Protein AF-A0A7G5KIV4-F1 (afdb_monomer_lite)

InterPro domains:
  IPR036866 Ribonuclease Z/Hydroxyacylglutathione hydrolase-like [G3DSA:3.60.15.10] (6-187)
  IPR036866 Ribonuclease Z/Hydroxyacylglutathione hydrolase-like [SSF56281] (10-186)
  IPR051013 N-acyl homoserine lactonase-like [PTHR42978] (8-181)

Foldseek 3Di:
DDADDCPPPQPDEAEWEPCPLVCCVPVVLAPVPPPRPDHNCPNPPVNPSHHYDYDDPFPCCVPAPDQWDGADDVPQGTWIPNRNPPAKIWGQQAWLHNGDIKMWGWDAWPVRHIAIEIEREPLDQEPCLLVVLPDDAAQDPVDPVRHSTPHNVSSSVSSVVNNVVCVVDVRYWYHYPNYPDGVCPVGHDD

Structure (mmCIF, N/CA/C/O backbone):
data_AF-A0A7G5KIV4-F1
#
_entry.id   AF-A0A7G5KIV4-F1
#
loop_
_atom_site.group_PDB
_atom_site.id
_atom_site.type_symbol
_atom_site.label_atom_id
_atom_site.label_alt_id
_atom_site.label_comp_id
_atom_site.label_asym_id
_atom_site.label_entity_id
_atom_site.label_seq_id
_atom_site.pdbx_PDB_ins_code
_atom_site.Cartn_x
_atom_site.Cartn_y
_atom_site.Cartn_z
_atom_site.occupancy
_atom_site.B_iso_or_equiv
_atom_site.auth_seq_id
_atom_site.auth_comp_id
_atom_site.auth_asym_id
_atom_site.auth_atom_id
_atom_site.pdbx_PDB_model_num
ATOM 1 N N . MET A 1 1 ? 19.227 -10.608 2.593 1.00 49.34 1 MET A N 1
ATOM 2 C CA . MET A 1 1 ? 17.816 -10.973 2.850 1.00 49.34 1 MET A CA 1
ATOM 3 C C . MET A 1 1 ? 17.758 -12.362 3.484 1.00 49.34 1 MET A C 1
ATOM 5 O O . MET A 1 1 ? 18.536 -13.220 3.080 1.00 49.34 1 MET A O 1
ATOM 9 N N . GLN A 1 2 ? 16.911 -12.584 4.493 1.00 51.22 2 GLN A N 1
ATOM 10 C CA . GLN A 1 2 ? 16.673 -13.924 5.047 1.00 51.22 2 GLN A CA 1
ATOM 11 C C . GLN A 1 2 ? 15.796 -14.695 4.052 1.00 51.22 2 GLN A C 1
ATOM 13 O O . GLN A 1 2 ? 14.719 -14.216 3.711 1.00 51.22 2 GLN A O 1
ATOM 18 N N . LYS A 1 3 ? 16.268 -15.840 3.541 1.00 60.69 3 LYS A N 1
ATOM 19 C CA . LYS A 1 3 ? 15.471 -16.682 2.635 1.00 60.69 3 LYS A CA 1
ATOM 20 C C . LYS A 1 3 ? 14.307 -17.295 3.403 1.00 60.69 3 LYS A C 1
ATOM 22 O O . LYS A 1 3 ? 14.505 -17.776 4.523 1.00 60.69 3 LYS A O 1
ATOM 27 N N . LEU A 1 4 ? 13.115 -17.267 2.819 1.00 63.78 4 LEU A N 1
ATOM 28 C CA . LEU A 1 4 ? 11.923 -17.820 3.457 1.00 63.78 4 LEU A CA 1
ATOM 29 C C . LEU A 1 4 ? 11.960 -19.358 3.377 1.00 63.78 4 LEU A C 1
ATOM 31 O O . LEU A 1 4 ? 12.355 -19.936 2.364 1.00 63.78 4 LEU A O 1
ATOM 35 N N . SER A 1 5 ? 11.578 -20.029 4.467 1.00 68.06 5 SER A N 1
ATOM 36 C CA . SER A 1 5 ? 11.254 -21.463 4.465 1.00 68.06 5 SER A CA 1
ATOM 37 C C . SER A 1 5 ? 9.737 -21.589 4.501 1.00 68.06 5 SER A C 1
ATOM 39 O O . SER A 1 5 ? 9.084 -21.024 5.380 1.00 68.06 5 SER A O 1
ATOM 41 N N . PHE A 1 6 ? 9.183 -22.314 3.531 1.00 71.38 6 PHE A N 1
ATOM 42 C CA . PHE A 1 6 ? 7.742 -22.526 3.399 1.00 71.38 6 PHE A CA 1
ATOM 43 C C . PHE A 1 6 ? 7.274 -23.860 3.995 1.00 71.38 6 PHE A C 1
ATOM 45 O O . PHE A 1 6 ? 6.082 -24.161 3.963 1.00 71.38 6 PHE A O 1
ATOM 52 N N . ASP A 1 7 ? 8.179 -24.616 4.629 1.00 71.88 7 ASP A N 1
ATOM 53 C CA . ASP A 1 7 ? 7.898 -25.931 5.228 1.00 71.88 7 ASP A CA 1
ATOM 54 C C . ASP A 1 7 ? 6.792 -25.874 6.300 1.00 71.88 7 ASP A C 1
ATOM 56 O O . ASP A 1 7 ? 6.122 -26.867 6.579 1.00 71.88 7 ASP A O 1
ATOM 60 N N . THR A 1 8 ? 6.566 -24.699 6.892 1.00 74.12 8 THR A N 1
ATOM 61 C CA . THR A 1 8 ? 5.559 -24.461 7.937 1.00 74.12 8 THR A CA 1
ATOM 62 C C . THR A 1 8 ? 4.243 -23.878 7.414 1.00 74.12 8 THR A C 1
ATOM 64 O O . THR A 1 8 ? 3.293 -23.741 8.185 1.00 74.12 8 THR A O 1
ATOM 67 N N . THR A 1 9 ? 4.147 -23.537 6.122 1.00 76.69 9 THR A N 1
ATOM 68 C CA . THR A 1 9 ? 2.973 -22.866 5.530 1.00 76.69 9 THR A CA 1
ATOM 69 C C . THR A 1 9 ? 2.565 -23.452 4.166 1.00 76.69 9 THR A C 1
ATOM 71 O O . THR A 1 9 ? 2.371 -22.712 3.203 1.00 76.69 9 THR A O 1
ATOM 74 N N . PRO A 1 10 ? 2.335 -24.776 4.057 1.00 76.94 10 PRO A N 1
ATOM 75 C CA . PRO A 1 10 ? 2.147 -25.455 2.766 1.00 76.94 10 PRO A CA 1
ATOM 76 C C . PRO A 1 10 ? 0.886 -25.032 1.991 1.00 76.94 10 PRO A C 1
ATOM 78 O O . PRO A 1 10 ? 0.773 -25.304 0.802 1.00 76.94 10 PRO A O 1
ATOM 81 N N . ASN A 1 11 ? -0.068 -24.371 2.654 1.00 83.00 11 ASN A N 1
ATOM 82 C CA . ASN A 1 11 ? -1.309 -23.880 2.045 1.00 83.00 11 ASN A CA 1
ATOM 83 C C . ASN A 1 11 ? -1.291 -22.363 1.784 1.00 83.00 11 ASN A C 1
ATOM 85 O O . ASN A 1 11 ? -2.328 -21.789 1.441 1.00 83.00 11 ASN A O 1
ATOM 89 N N . ALA A 1 12 ? -0.159 -21.690 2.005 1.00 85.62 12 ALA A N 1
ATOM 90 C CA . ALA A 1 12 ? -0.053 -20.260 1.758 1.00 85.62 12 ALA A CA 1
ATOM 91 C C . ALA A 1 12 ? -0.128 -19.951 0.256 1.00 85.62 12 ALA A C 1
ATOM 93 O O . ALA A 1 12 ? 0.223 -20.756 -0.600 1.00 85.62 12 ALA A O 1
ATOM 94 N N . THR A 1 13 ? -0.606 -18.756 -0.068 1.00 86.75 13 THR A N 1
ATOM 95 C CA . THR A 1 13 ? -0.561 -18.191 -1.418 1.00 86.75 13 THR A CA 1
ATOM 96 C C . THR A 1 13 ? 0.065 -16.815 -1.303 1.00 86.75 13 THR A C 1
ATOM 98 O O . THR A 1 13 ? -0.365 -16.014 -0.471 1.00 86.75 13 THR A O 1
ATOM 101 N N . PHE A 1 14 ? 1.066 -16.539 -2.129 1.00 87.62 14 PHE A N 1
ATOM 102 C CA . PHE A 1 14 ? 1.664 -15.218 -2.215 1.00 87.62 14 PHE A CA 1
ATOM 103 C C . PHE A 1 14 ? 0.757 -14.310 -3.049 1.00 87.62 14 PHE A C 1
ATOM 105 O O . PHE A 1 14 ? 0.423 -14.635 -4.190 1.00 87.62 14 PHE A O 1
ATOM 112 N N . LEU A 1 15 ? 0.343 -13.180 -2.480 1.00 88.75 15 LEU A N 1
ATOM 113 C CA . LEU A 1 15 ? -0.437 -12.168 -3.185 1.00 88.75 15 LEU A CA 1
ATOM 114 C C . LEU A 1 15 ? 0.453 -10.963 -3.477 1.00 88.75 15 LEU A C 1
ATOM 116 O O . LEU A 1 15 ? 1.084 -10.433 -2.565 1.00 88.75 15 LEU A O 1
ATOM 120 N N . CYS A 1 16 ? 0.488 -10.526 -4.731 1.00 89.88 16 CYS A N 1
ATOM 121 C CA . CYS A 1 16 ? 1.213 -9.328 -5.153 1.00 89.88 16 CYS A CA 1
ATOM 122 C C . CYS A 1 16 ? 0.286 -8.325 -5.845 1.00 89.88 16 CYS A C 1
ATOM 124 O O . CYS A 1 16 ? -0.799 -8.681 -6.309 1.00 89.88 16 CYS A O 1
ATOM 126 N N . GLY A 1 17 ? 0.692 -7.055 -5.889 1.00 89.94 17 GLY A N 1
ATOM 127 C CA . GLY A 1 17 ? -0.052 -6.027 -6.607 1.00 89.94 17 GLY A CA 1
ATOM 128 C C . GLY A 1 17 ? -0.120 -6.300 -8.107 1.00 89.94 17 GLY A C 1
ATOM 129 O O . GLY A 1 17 ? 0.651 -7.080 -8.668 1.00 89.94 17 GLY A O 1
ATOM 130 N N . THR A 1 18 ? -1.073 -5.653 -8.770 1.00 87.88 18 THR A N 1
ATOM 131 C CA . THR A 1 18 ? -1.223 -5.758 -10.222 1.00 87.88 18 THR A CA 1
ATOM 132 C C . THR A 1 18 ? 0.054 -5.284 -10.925 1.00 87.88 18 THR A C 1
ATOM 134 O O . THR A 1 18 ? 0.554 -4.201 -10.636 1.00 87.88 18 THR A O 1
ATOM 137 N N . GLY A 1 19 ? 0.571 -6.075 -11.868 1.00 86.81 19 GLY A N 1
ATOM 138 C CA . GLY A 1 19 ? 1.768 -5.729 -12.641 1.00 86.81 19 GLY A CA 1
ATOM 139 C C . GLY A 1 19 ? 3.097 -6.126 -11.990 1.00 86.81 19 GLY A C 1
ATOM 140 O O . GLY A 1 19 ? 4.141 -5.977 -12.626 1.00 86.81 19 GLY A O 1
ATOM 141 N N . THR A 1 20 ? 3.098 -6.673 -10.769 1.00 88.69 20 THR A N 1
ATOM 142 C CA . THR A 1 20 ? 4.325 -7.179 -10.134 1.00 88.69 20 THR A CA 1
ATOM 143 C C . THR A 1 20 ? 4.971 -8.307 -10.942 1.00 88.69 20 THR A C 1
ATOM 145 O O . THR A 1 20 ? 6.181 -8.293 -11.140 1.00 88.69 20 THR A O 1
ATOM 148 N N . LEU A 1 21 ? 4.205 -9.284 -11.432 1.00 86.50 21 LEU A N 1
ATOM 149 C CA . LEU A 1 21 ? 4.733 -10.411 -12.209 1.00 86.50 21 LEU A CA 1
ATOM 150 C C . LEU A 1 21 ? 5.301 -9.964 -13.558 1.00 86.50 21 LEU A C 1
ATOM 152 O O . LEU A 1 21 ? 6.252 -10.576 -14.040 1.00 86.50 21 LEU A O 1
ATOM 156 N N . ALA A 1 22 ? 4.744 -8.907 -14.157 1.00 85.31 22 ALA A N 1
ATOM 157 C CA . ALA A 1 22 ? 5.291 -8.314 -15.375 1.00 85.31 22 ALA A CA 1
ATOM 158 C C . ALA A 1 22 ? 6.676 -7.700 -15.110 1.00 85.31 22 ALA A C 1
ATOM 160 O O . ALA A 1 22 ? 7.632 -8.058 -15.796 1.00 85.31 22 ALA A O 1
ATOM 161 N N . ILE A 1 23 ? 6.807 -6.893 -14.049 1.00 80.62 23 ILE A N 1
ATOM 162 C CA . ILE A 1 23 ? 8.088 -6.302 -13.618 1.00 80.62 23 ILE A CA 1
ATOM 163 C C . ILE A 1 23 ? 9.112 -7.391 -13.291 1.00 80.62 23 ILE A C 1
ATOM 165 O O . ILE A 1 23 ? 10.232 -7.364 -13.794 1.00 80.62 23 ILE A O 1
ATOM 169 N N . MET A 1 24 ? 8.719 -8.398 -12.503 1.00 79.62 24 MET A N 1
ATOM 170 C CA . MET A 1 24 ? 9.613 -9.508 -12.155 1.00 79.62 24 MET A CA 1
ATOM 171 C C . MET A 1 24 ? 10.136 -10.244 -13.387 1.00 79.62 24 MET A C 1
ATOM 173 O O . MET A 1 24 ? 11.270 -10.732 -13.386 1.00 79.62 24 MET A O 1
ATOM 177 N N . LYS A 1 25 ? 9.324 -10.290 -14.447 1.00 77.38 25 LYS A N 1
ATOM 178 C CA . LYS A 1 25 ? 9.683 -10.920 -15.707 1.00 77.38 25 LYS A CA 1
ATOM 179 C C . LYS A 1 25 ? 10.612 -10.084 -16.576 1.00 77.38 25 LYS A C 1
ATOM 181 O O . LYS A 1 25 ? 11.549 -10.640 -17.148 1.00 77.38 25 LYS A O 1
ATOM 186 N N . GLU A 1 26 ? 10.328 -8.799 -16.712 1.00 74.00 26 GLU A N 1
ATOM 187 C CA . GLU A 1 26 ? 11.024 -7.899 -17.636 1.00 74.00 26 GLU A CA 1
ATOM 188 C C . GLU A 1 26 ? 12.377 -7.432 -17.089 1.00 74.00 26 GLU A C 1
ATOM 190 O O . GLU A 1 26 ? 13.371 -7.474 -17.814 1.00 74.00 26 GLU A O 1
ATOM 195 N N . ASP A 1 27 ? 12.453 -7.109 -15.797 1.00 66.38 27 ASP A N 1
ATOM 196 C CA . ASP A 1 27 ? 13.663 -6.561 -15.166 1.00 66.38 27 ASP A CA 1
ATOM 197 C C . ASP A 1 27 ? 14.680 -7.641 -14.757 1.00 66.38 27 ASP A C 1
ATOM 199 O O . ASP A 1 27 ? 15.730 -7.363 -14.173 1.00 66.38 27 ASP A O 1
ATOM 203 N N . GLY A 1 28 ? 14.394 -8.903 -15.087 1.00 58.88 28 GLY A N 1
ATOM 204 C CA . GLY A 1 28 ? 15.320 -10.005 -14.868 1.00 58.88 28 GLY A CA 1
ATOM 205 C C . GLY A 1 28 ? 15.553 -10.297 -13.388 1.00 58.88 28 GLY A C 1
ATOM 206 O O . GLY A 1 28 ? 16.664 -10.662 -13.012 1.00 58.88 28 GLY A O 1
ATOM 207 N N . TYR A 1 29 ? 14.524 -10.183 -12.545 1.00 62.00 29 TYR A N 1
ATOM 208 C CA . TYR A 1 29 ? 14.586 -10.598 -11.137 1.00 62.00 29 TYR A CA 1
ATOM 209 C C . TYR A 1 29 ? 14.572 -12.130 -10.949 1.00 62.00 29 TYR A C 1
ATOM 211 O O . TYR A 1 29 ? 14.579 -12.624 -9.821 1.00 62.00 29 TYR A O 1
ATOM 219 N N . TRP A 1 30 ? 14.606 -12.882 -12.054 1.00 58.16 30 TRP A N 1
ATOM 220 C CA . TRP A 1 30 ? 14.723 -14.338 -12.111 1.00 58.16 30 TRP A CA 1
ATOM 221 C C . TRP A 1 30 ? 16.076 -14.892 -11.644 1.00 58.16 30 TRP A C 1
ATOM 223 O O . TRP A 1 30 ? 17.099 -14.213 -11.700 1.00 58.16 30 TRP A O 1
ATOM 233 N N . SER A 1 31 ? 16.080 -16.178 -11.268 1.00 53.50 31 SER A N 1
ATOM 234 C CA . SER A 1 31 ? 17.221 -16.946 -10.733 1.00 53.50 31 SER A CA 1
ATOM 235 C C . SER A 1 31 ? 18.507 -16.930 -11.577 1.00 53.50 31 SER A C 1
ATOM 237 O O . SER A 1 31 ? 19.593 -17.177 -11.048 1.00 53.50 31 SER A O 1
ATOM 239 N N . ASP A 1 32 ? 18.423 -16.599 -12.869 1.00 60.91 32 ASP A N 1
ATOM 240 C CA . ASP A 1 32 ? 19.592 -16.472 -13.749 1.00 60.91 32 ASP A CA 1
ATOM 241 C C . ASP A 1 32 ? 20.350 -15.143 -13.546 1.00 60.91 32 ASP A C 1
ATOM 243 O O . ASP A 1 32 ? 21.527 -15.019 -13.907 1.00 60.91 32 ASP A O 1
ATOM 247 N N . ASN A 1 33 ? 19.722 -14.156 -12.900 1.00 66.31 33 ASN A N 1
ATOM 248 C CA . ASN A 1 33 ? 20.371 -12.924 -12.481 1.00 66.31 33 ASN A CA 1
ATOM 249 C C . ASN A 1 33 ? 20.985 -13.096 -11.089 1.00 66.31 33 ASN A C 1
ATOM 251 O O . ASN A 1 33 ? 20.354 -12.854 -10.062 1.00 66.31 33 ASN A O 1
ATOM 255 N N . LYS A 1 34 ? 22.277 -13.438 -11.050 1.00 65.31 34 LYS A N 1
ATOM 256 C CA . LYS A 1 34 ? 23.054 -13.566 -9.801 1.00 65.31 34 LYS A CA 1
ATOM 257 C C . LYS A 1 34 ? 23.137 -12.279 -8.962 1.00 65.31 34 LYS A C 1
ATOM 259 O O . LYS A 1 34 ? 23.691 -12.326 -7.868 1.00 65.31 34 LYS A O 1
ATOM 264 N N . LYS A 1 35 ? 22.654 -11.142 -9.479 1.00 68.25 35 LYS A N 1
ATOM 265 C CA . LYS A 1 35 ? 22.562 -9.864 -8.760 1.00 68.25 35 LYS A CA 1
ATOM 266 C C . LYS A 1 35 ? 21.169 -9.597 -8.179 1.00 68.25 35 LYS A C 1
ATOM 268 O O . LYS A 1 35 ? 21.020 -8.606 -7.478 1.00 68.25 35 LYS A O 1
ATOM 273 N N . SER A 1 36 ? 20.168 -10.432 -8.476 1.00 71.75 36 SER A N 1
ATOM 274 C CA . SER A 1 36 ? 18.832 -10.289 -7.894 1.00 71.75 36 SER A CA 1
ATOM 275 C C . SER A 1 36 ? 18.888 -10.562 -6.392 1.00 71.75 36 SER A C 1
ATOM 277 O O . SER A 1 36 ? 19.385 -11.601 -5.955 1.00 71.75 36 SER A O 1
ATOM 279 N N . GLU A 1 37 ? 18.378 -9.622 -5.600 1.00 75.38 37 GLU A N 1
ATOM 280 C CA . GLU A 1 37 ? 18.236 -9.783 -4.150 1.00 75.38 37 GLU A CA 1
ATOM 281 C C . GLU A 1 37 ? 16.911 -10.465 -3.765 1.00 75.38 37 GLU A C 1
ATOM 283 O O . GLU A 1 37 ? 16.726 -10.842 -2.607 1.00 75.38 37 GLU A O 1
ATOM 288 N N . TYR A 1 38 ? 16.005 -10.655 -4.732 1.00 79.38 38 TYR A N 1
ATOM 289 C CA . TYR A 1 38 ? 14.683 -11.240 -4.527 1.00 79.38 38 TYR A CA 1
ATOM 290 C C . TYR A 1 38 ? 14.739 -12.771 -4.459 1.00 79.38 38 TYR A C 1
ATOM 292 O O . TYR A 1 38 ? 15.473 -13.425 -5.200 1.00 79.38 38 TYR A O 1
ATOM 300 N N . ASP A 1 39 ? 13.941 -13.356 -3.562 1.00 81.62 39 ASP A N 1
ATOM 301 C CA . ASP A 1 39 ? 13.945 -14.801 -3.322 1.00 81.62 39 ASP A CA 1
ATOM 302 C C . ASP A 1 39 ? 13.338 -15.570 -4.507 1.00 81.62 39 ASP A C 1
ATOM 304 O O . ASP A 1 39 ? 12.140 -15.487 -4.788 1.00 81.62 39 ASP A O 1
ATOM 308 N N . GLU A 1 40 ? 14.167 -16.357 -5.191 1.00 81.12 40 GLU A N 1
ATOM 309 C CA . GLU A 1 40 ? 13.761 -17.204 -6.316 1.00 81.12 40 GLU A CA 1
ATOM 310 C C . GLU A 1 40 ? 12.668 -18.216 -5.944 1.00 81.12 40 GLU A C 1
ATOM 312 O O . GLU A 1 40 ? 11.864 -18.582 -6.799 1.00 81.12 40 GLU A O 1
ATOM 317 N N . LYS A 1 41 ? 12.579 -18.621 -4.669 1.00 82.06 41 LYS A N 1
ATOM 318 C CA . LYS A 1 41 ? 11.520 -19.516 -4.176 1.00 82.06 41 LYS A CA 1
ATOM 319 C C . LYS A 1 41 ? 10.138 -18.871 -4.175 1.00 82.06 41 LYS A C 1
ATOM 321 O O . LYS A 1 41 ? 9.139 -19.568 -4.026 1.00 82.06 41 LYS A O 1
ATOM 326 N N . ILE A 1 42 ? 10.073 -17.549 -4.308 1.00 82.50 42 ILE A N 1
ATOM 327 C CA . ILE A 1 42 ? 8.830 -16.837 -4.581 1.00 82.50 42 ILE A CA 1
ATOM 328 C C . ILE A 1 42 ? 8.763 -16.603 -6.082 1.00 82.50 42 ILE A C 1
ATOM 330 O O . ILE A 1 42 ? 7.916 -17.183 -6.748 1.00 82.50 42 ILE A O 1
ATOM 334 N N . TRP A 1 43 ? 9.674 -15.798 -6.620 1.00 82.06 43 TRP A N 1
ATOM 335 C CA . TRP A 1 43 ? 9.451 -15.101 -7.887 1.00 82.06 43 TRP A CA 1
ATOM 336 C C . TRP A 1 43 ? 9.799 -15.896 -9.145 1.00 82.06 4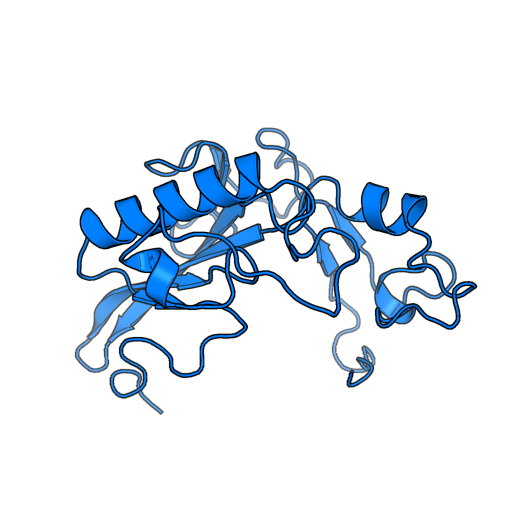3 TRP A C 1
ATOM 338 O O . TRP A 1 43 ? 9.359 -15.511 -10.226 1.00 82.06 43 TRP A O 1
ATOM 348 N N . ASP A 1 44 ? 10.550 -16.996 -9.037 1.00 80.50 44 ASP A N 1
ATOM 349 C CA . ASP A 1 44 ? 10.866 -17.839 -10.188 1.00 80.50 44 ASP A CA 1
ATOM 350 C C . ASP A 1 44 ? 9.821 -18.952 -10.356 1.00 80.50 44 ASP A C 1
ATOM 352 O O . ASP A 1 44 ? 9.839 -19.895 -9.572 1.00 80.50 44 ASP A O 1
ATOM 356 N N . PRO A 1 45 ? 8.971 -18.971 -11.404 1.00 79.75 45 PRO A N 1
ATOM 357 C CA . PRO A 1 45 ? 7.976 -20.024 -11.590 1.00 79.75 45 PRO A CA 1
ATOM 358 C C . PRO A 1 45 ? 8.552 -2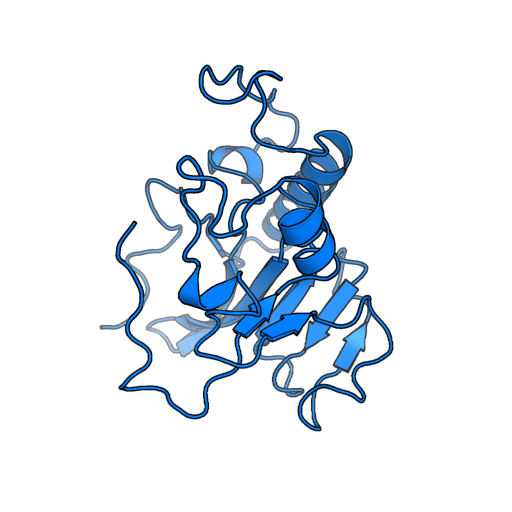1.439 -11.710 1.00 79.75 45 PRO A C 1
ATOM 360 O O . PRO A 1 45 ? 7.810 -22.399 -11.534 1.00 79.75 45 PRO A O 1
ATOM 363 N N . LYS A 1 46 ? 9.850 -21.597 -12.015 1.00 82.50 46 LYS A N 1
ATOM 364 C CA . LYS A 1 46 ? 10.521 -22.908 -12.041 1.00 82.50 46 LYS A CA 1
ATOM 365 C C . LYS A 1 46 ? 10.948 -23.391 -10.655 1.00 82.50 46 LYS A C 1
ATOM 367 O O . LYS A 1 46 ? 11.160 -24.589 -10.485 1.00 82.50 46 LYS A O 1
ATOM 372 N N . ARG A 1 47 ? 11.128 -22.475 -9.701 1.00 82.31 47 ARG A N 1
ATOM 373 C CA . ARG A 1 47 ? 11.605 -22.749 -8.333 1.00 82.31 47 ARG A CA 1
ATOM 374 C C . ARG A 1 47 ? 10.597 -22.356 -7.256 1.00 82.31 47 ARG A C 1
ATOM 376 O O . ARG A 1 47 ? 10.871 -22.572 -6.082 1.00 82.31 47 ARG A O 1
ATOM 383 N N . SER A 1 48 ? 9.470 -21.769 -7.652 1.00 84.00 48 SER A N 1
ATOM 384 C CA . SER A 1 48 ? 8.472 -21.237 -6.741 1.00 84.00 48 SER A CA 1
ATOM 385 C C . SER A 1 48 ? 7.915 -22.355 -5.867 1.00 84.00 48 SER A C 1
ATOM 387 O O . SER A 1 48 ? 7.450 -23.378 -6.373 1.00 84.00 48 SER A O 1
ATOM 389 N N . GLU A 1 49 ? 7.985 -22.166 -4.554 1.00 85.94 49 GLU A N 1
ATOM 390 C CA . GLU A 1 49 ? 7.517 -23.134 -3.557 1.00 85.94 49 GLU A CA 1
ATOM 391 C C . GLU A 1 49 ? 6.064 -22.856 -3.130 1.00 85.94 49 GLU A C 1
ATOM 393 O O . GLU A 1 49 ? 5.438 -23.706 -2.500 1.00 85.94 49 GLU A O 1
ATOM 398 N N . LEU A 1 50 ? 5.503 -21.697 -3.506 1.00 83.81 50 LEU A N 1
ATOM 399 C CA . LEU A 1 50 ? 4.125 -21.304 -3.209 1.00 83.81 50 LEU A CA 1
ATOM 400 C C . LEU A 1 50 ? 3.381 -20.828 -4.465 1.00 83.81 50 LEU A C 1
ATOM 402 O O . LEU A 1 50 ? 3.966 -20.167 -5.320 1.00 83.81 50 LEU A O 1
ATOM 406 N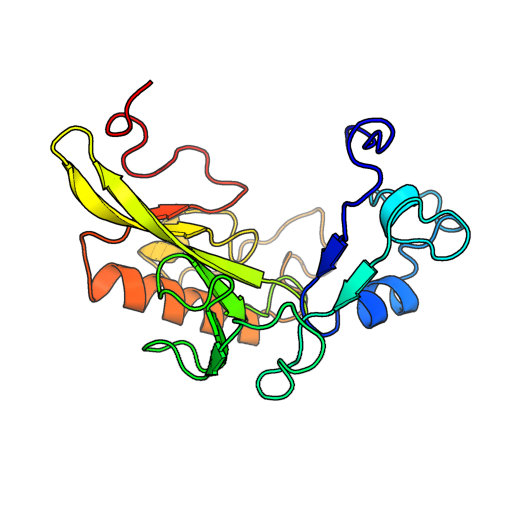 N . PRO A 1 51 ? 2.057 -21.050 -4.560 1.00 86.44 51 PRO A N 1
ATOM 407 C CA . PRO A 1 51 ? 1.237 -20.374 -5.556 1.00 86.44 51 PRO A CA 1
ATOM 408 C C . PRO A 1 51 ? 1.348 -18.852 -5.411 1.00 86.44 51 PRO A C 1
ATOM 410 O O . PRO A 1 51 ? 1.183 -18.322 -4.312 1.00 86.44 51 PRO A O 1
ATOM 413 N N . ILE A 1 52 ? 1.553 -18.148 -6.525 1.00 86.69 52 ILE A N 1
ATOM 414 C CA . ILE A 1 52 ? 1.514 -16.683 -6.582 1.00 86.69 52 ILE A CA 1
ATOM 415 C C . ILE A 1 52 ? 0.275 -16.241 -7.352 1.00 86.69 52 ILE A C 1
ATOM 417 O O . ILE A 1 52 ? -0.065 -16.826 -8.385 1.00 86.69 52 ILE A O 1
ATOM 421 N N . LYS A 1 53 ? -0.394 -15.194 -6.872 1.00 87.00 53 LYS A N 1
ATOM 422 C CA . LYS A 1 53 ? -1.491 -14.536 -7.585 1.00 87.00 53 LYS A CA 1
ATOM 423 C C . LYS A 1 53 ? -1.334 -13.024 -7.523 1.00 87.00 53 LYS A C 1
ATOM 425 O O . LYS A 1 53 ? -1.137 -12.463 -6.449 1.00 87.00 53 LYS A O 1
ATOM 430 N N . GLU A 1 54 ? -1.502 -12.369 -8.664 1.00 87.50 54 GLU A N 1
ATOM 431 C CA . GLU A 1 54 ? -1.710 -10.925 -8.678 1.00 87.50 54 GLU A CA 1
ATOM 432 C C . GLU A 1 54 ? -3.122 -10.579 -8.218 1.00 87.50 54 GLU A C 1
ATOM 434 O O . GLU A 1 54 ? -4.104 -11.251 -8.555 1.00 87.50 54 GLU A O 1
ATOM 439 N N . LEU A 1 55 ? -3.217 -9.492 -7.463 1.00 86.56 55 LEU A N 1
ATOM 440 C CA . LEU A 1 55 ? -4.479 -8.876 -7.109 1.00 86.56 55 LEU A CA 1
ATOM 441 C C . LEU A 1 55 ? -5.139 -8.283 -8.365 1.00 86.56 55 LEU A C 1
ATOM 443 O O . LEU A 1 55 ? -4.453 -7.761 -9.250 1.00 86.56 55 LEU A O 1
ATOM 447 N N . PRO A 1 56 ? -6.476 -8.346 -8.464 1.00 74.75 56 PRO A N 1
ATOM 448 C CA . PRO A 1 56 ? -7.197 -7.814 -9.606 1.00 74.75 56 PRO A CA 1
ATOM 449 C C . PRO A 1 56 ? -7.120 -6.287 -9.630 1.00 74.75 56 PRO A C 1
ATOM 451 O O . PRO A 1 56 ? -7.297 -5.627 -8.610 1.00 74.75 56 PRO A O 1
ATOM 454 N N . ALA A 1 57 ? -6.979 -5.726 -10.829 1.00 64.75 57 ALA A N 1
ATOM 455 C CA . ALA A 1 57 ? -6.729 -4.302 -11.039 1.00 64.75 57 ALA A CA 1
ATOM 456 C C . ALA A 1 57 ? -7.827 -3.336 -10.548 1.00 64.75 57 ALA A C 1
ATOM 458 O O . ALA A 1 57 ? -7.577 -2.134 -10.589 1.00 64.75 57 ALA A O 1
ATOM 459 N N . SER A 1 58 ? -9.027 -3.820 -10.165 1.00 57.25 58 SER A N 1
ATOM 460 C CA . SER A 1 58 ? -10.071 -3.065 -9.429 1.00 57.25 58 SER A CA 1
ATOM 461 C C . SER A 1 58 ? -11.460 -3.733 -9.439 1.00 57.25 58 SER A C 1
ATOM 463 O O . SER A 1 58 ? -12.245 -3.483 -8.529 1.00 57.25 58 SER A O 1
ATOM 465 N N . THR A 1 59 ? -11.801 -4.587 -10.415 1.00 44.69 59 THR A N 1
ATOM 466 C CA . THR A 1 59 ? -13.215 -4.992 -10.632 1.00 44.69 59 THR A CA 1
ATOM 467 C C . THR A 1 59 ? -13.484 -6.494 -10.731 1.00 44.69 59 THR A C 1
ATOM 469 O O . THR A 1 59 ? -14.632 -6.915 -10.614 1.00 44.69 59 THR A O 1
ATOM 472 N N . ALA A 1 60 ? -12.458 -7.330 -10.880 1.00 50.09 60 ALA A N 1
ATOM 473 C CA . ALA A 1 60 ? -12.607 -8.782 -10.986 1.00 50.09 60 ALA A CA 1
ATOM 474 C C . ALA A 1 60 ? -12.178 -9.487 -9.687 1.00 50.09 60 ALA A C 1
ATOM 476 O O . ALA A 1 60 ? -11.223 -10.253 -9.671 1.00 50.09 60 ALA A O 1
ATOM 477 N N . CYS A 1 61 ? -12.873 -9.232 -8.571 1.00 53.34 61 CYS A N 1
ATOM 478 C CA . CYS A 1 61 ? -12.637 -9.961 -7.309 1.00 53.34 61 CYS A CA 1
ATOM 479 C C . CYS A 1 61 ? -13.142 -11.413 -7.319 1.00 53.34 61 CYS A C 1
ATOM 481 O O . CYS A 1 61 ? -13.032 -12.106 -6.313 1.00 53.34 61 CYS A O 1
ATOM 483 N N . SER A 1 62 ? -13.672 -11.901 -8.443 1.00 51.72 62 SER A N 1
ATOM 484 C CA . SER A 1 62 ? -14.204 -13.262 -8.571 1.00 51.72 62 SER A CA 1
ATOM 485 C C . SER A 1 62 ? -13.147 -14.365 -8.428 1.00 51.72 62 SER A C 1
ATOM 487 O O . SER A 1 62 ? -13.515 -15.508 -8.173 1.00 51.72 62 SER A O 1
ATOM 489 N N . SER A 1 63 ? -11.854 -14.049 -8.578 1.00 53.53 63 SER A N 1
ATOM 490 C CA . SER A 1 63 ? -10.736 -14.994 -8.412 1.00 53.53 63 SER A CA 1
ATOM 491 C C . SER A 1 63 ? -10.141 -15.030 -6.995 1.00 53.53 63 SER A C 1
ATOM 493 O O . SER A 1 63 ? -9.309 -15.898 -6.703 1.00 53.53 63 SER A O 1
ATOM 495 N N . LEU A 1 64 ? -10.556 -14.108 -6.118 1.00 60.44 64 LEU A N 1
ATOM 496 C CA . LEU A 1 64 ? -10.154 -14.044 -4.712 1.00 60.44 64 LEU A CA 1
ATOM 497 C C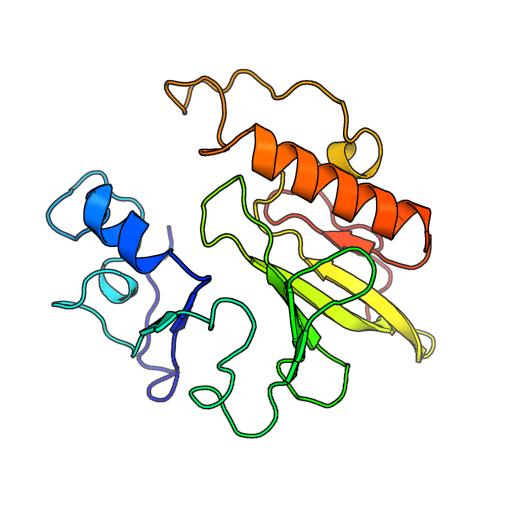 . LEU A 1 64 ? -11.194 -14.748 -3.817 1.00 60.44 64 LEU A C 1
ATOM 499 O O . LEU A 1 64 ? -12.326 -14.971 -4.252 1.00 60.44 64 LEU A O 1
ATOM 503 N N . PRO A 1 65 ? -10.843 -15.138 -2.574 1.00 58.12 65 PRO A N 1
ATOM 504 C CA . PRO A 1 65 ? -11.791 -15.762 -1.651 1.00 58.12 65 PRO A CA 1
ATOM 505 C C . PRO A 1 65 ? -13.084 -14.941 -1.511 1.00 58.12 65 PRO A C 1
ATOM 507 O O . PRO A 1 65 ? -13.067 -13.715 -1.571 1.00 58.12 65 PRO A O 1
ATOM 510 N N . GLN A 1 66 ? -14.204 -15.637 -1.303 1.00 55.50 66 GLN A N 1
ATOM 511 C CA . GLN A 1 66 ? -15.600 -15.256 -1.599 1.00 55.50 66 GLN A CA 1
ATOM 512 C C . GLN A 1 66 ? -16.174 -13.979 -0.924 1.00 55.50 66 GLN A C 1
ATOM 514 O O . GLN A 1 66 ? -17.380 -13.749 -0.986 1.00 55.50 66 GLN A O 1
ATOM 519 N N . LYS A 1 67 ? -15.358 -13.142 -0.273 1.00 61.78 67 LYS A N 1
ATOM 520 C CA . LYS A 1 67 ? -15.791 -11.920 0.426 1.00 61.78 67 LYS A CA 1
ATOM 521 C C . LYS A 1 67 ? -15.086 -10.633 -0.011 1.00 61.78 67 LYS A C 1
ATOM 523 O O . LYS A 1 67 ? -15.478 -9.573 0.469 1.00 61.78 67 LYS A O 1
ATOM 528 N N . VAL A 1 68 ? -14.113 -10.687 -0.924 1.00 65.38 68 VAL A N 1
ATOM 529 C CA . VAL A 1 68 ? -13.379 -9.477 -1.320 1.00 65.38 68 VAL A CA 1
ATOM 530 C C . VAL A 1 68 ? -14.272 -8.520 -2.111 1.00 65.38 68 VAL A C 1
ATOM 532 O O . VAL A 1 68 ? -14.863 -8.901 -3.125 1.00 65.38 68 VAL A O 1
ATOM 535 N N . LYS A 1 69 ? -14.356 -7.263 -1.665 1.00 76.44 69 LYS A N 1
ATOM 536 C CA . LYS A 1 69 ? -15.075 -6.190 -2.371 1.00 76.44 69 LYS A CA 1
ATOM 537 C C . LYS A 1 69 ? -14.083 -5.145 -2.864 1.00 76.44 69 LYS A C 1
ATOM 539 O O . LYS A 1 69 ? -13.424 -4.493 -2.060 1.00 76.44 69 LYS A O 1
ATOM 544 N N . GLY A 1 70 ? -13.989 -4.996 -4.183 1.00 80.69 70 GLY A N 1
ATOM 545 C CA . GLY A 1 70 ? -13.185 -3.953 -4.817 1.00 80.69 70 GLY A CA 1
ATOM 546 C C . GLY A 1 70 ? -13.961 -2.652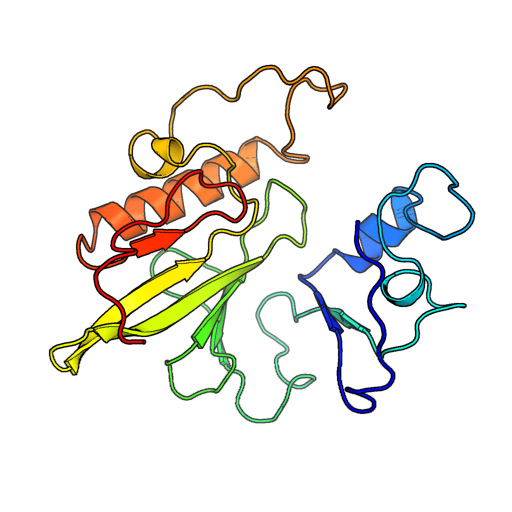 -5.005 1.00 80.69 70 GLY A C 1
ATOM 547 O O . GLY A 1 70 ? -15.173 -2.677 -5.230 1.00 80.69 70 GLY A O 1
ATOM 548 N N . GLY A 1 71 ? -13.269 -1.517 -4.929 1.00 84.56 71 GLY A N 1
ATOM 549 C CA . GLY A 1 71 ? -13.860 -0.212 -5.214 1.00 84.56 71 GLY A CA 1
ATOM 550 C C . GLY A 1 71 ? -13.019 0.965 -4.733 1.00 84.56 71 GLY A C 1
ATOM 551 O O . GLY A 1 71 ? -11.846 0.822 -4.401 1.00 84.56 71 GLY A O 1
ATOM 552 N N . LYS A 1 72 ? -13.653 2.139 -4.695 1.00 89.06 72 LYS A N 1
ATOM 553 C CA . LYS A 1 72 ? -13.071 3.377 -4.172 1.00 89.06 72 LYS A CA 1
ATOM 554 C C . LYS A 1 72 ? -13.117 3.385 -2.640 1.00 89.06 72 LYS A C 1
ATOM 556 O O . LYS A 1 72 ? -14.164 3.102 -2.059 1.00 89.06 72 LYS A O 1
ATOM 561 N N . LEU A 1 73 ? -12.017 3.778 -2.002 1.00 89.56 73 LEU A N 1
ATOM 562 C CA . LEU A 1 73 ? -11.891 3.972 -0.556 1.00 89.56 73 LEU A CA 1
ATOM 563 C C . LEU A 1 73 ? -11.435 5.407 -0.276 1.00 89.56 73 LEU A C 1
ATOM 565 O O . LEU A 1 73 ? -10.250 5.725 -0.338 1.00 89.56 73 LEU A O 1
ATOM 569 N N . GLY A 1 74 ? -12.387 6.297 0.013 1.00 90.12 74 GLY A N 1
ATOM 570 C CA . GLY A 1 74 ? -12.092 7.716 0.226 1.00 90.12 74 GLY A CA 1
ATOM 571 C C . GLY A 1 74 ? -11.416 8.344 -0.997 1.00 90.12 74 GLY A C 1
ATOM 572 O O . GLY A 1 74 ? -12.007 8.397 -2.075 1.00 90.12 74 GLY A O 1
ATOM 573 N N . ILE A 1 75 ? -10.184 8.818 -0.823 1.00 92.94 75 ILE A N 1
ATOM 574 C CA . ILE A 1 75 ? -9.335 9.411 -1.872 1.00 92.94 75 ILE A CA 1
ATOM 575 C C . ILE A 1 75 ? -8.573 8.377 -2.715 1.00 92.94 75 ILE A C 1
ATOM 577 O O . ILE A 1 75 ? -8.000 8.742 -3.735 1.00 92.94 75 ILE A O 1
ATOM 581 N N . PHE A 1 76 ? -8.580 7.102 -2.321 1.00 93.69 76 PHE A N 1
ATOM 582 C CA . PHE A 1 76 ? -7.965 6.021 -3.086 1.00 93.69 76 PHE A CA 1
ATOM 583 C C . PHE A 1 76 ? -8.986 5.437 -4.059 1.00 93.69 76 PHE A C 1
ATOM 585 O O . PHE A 1 76 ? -10.046 4.948 -3.665 1.00 93.69 76 PHE A O 1
ATOM 592 N N . GLU A 1 77 ? -8.678 5.482 -5.349 1.00 91.12 77 GLU A N 1
ATOM 593 C CA . GLU A 1 77 ? -9.575 5.051 -6.422 1.00 91.12 77 GLU A CA 1
ATOM 594 C C . GLU A 1 77 ? -9.754 3.535 -6.446 1.00 91.12 77 GLU A C 1
ATOM 596 O O . GLU A 1 77 ? -10.794 3.046 -6.892 1.00 91.12 77 GLU A O 1
ATOM 601 N N . LYS A 1 78 ? -8.747 2.804 -5.961 1.00 91.12 78 LYS A N 1
ATOM 602 C CA . LYS A 1 78 ? -8.694 1.348 -5.995 1.00 91.12 78 LYS A CA 1
ATOM 603 C C . LYS A 1 78 ? -8.236 0.799 -4.652 1.00 91.12 78 LYS A C 1
ATOM 605 O O . LYS A 1 78 ? -7.087 0.955 -4.244 1.00 91.12 78 LYS A O 1
ATOM 610 N N . ALA A 1 79 ? -9.151 0.115 -3.990 1.00 91.31 79 ALA A N 1
ATOM 611 C CA . ALA A 1 79 ? -8.886 -0.667 -2.802 1.00 91.31 79 ALA A CA 1
ATOM 612 C C . ALA A 1 79 ? -9.723 -1.949 -2.811 1.00 91.31 79 ALA A C 1
ATOM 614 O O . ALA A 1 79 ? -10.761 -2.033 -3.475 1.00 91.31 79 ALA A O 1
ATOM 615 N N . LEU A 1 80 ? -9.265 -2.941 -2.057 1.00 91.06 80 LEU A N 1
ATOM 616 C CA . LEU A 1 80 ? -9.918 -4.224 -1.855 1.00 91.06 80 LEU A CA 1
ATOM 617 C C . LEU A 1 80 ? -10.170 -4.416 -0.363 1.00 91.06 80 LEU A C 1
ATOM 619 O O . LEU A 1 80 ? -9.213 -4.550 0.394 1.00 91.06 80 LEU A O 1
ATOM 623 N N . ASP A 1 81 ? -11.433 -4.477 0.056 1.00 91.12 81 ASP A N 1
ATOM 624 C CA . ASP A 1 81 ? -11.793 -4.981 1.386 1.00 91.12 81 ASP A CA 1
ATOM 625 C C . ASP A 1 81 ? -11.518 -6.486 1.411 1.00 91.12 81 ASP A C 1
ATOM 627 O O . ASP A 1 81 ? -12.288 -7.271 0.856 1.00 91.12 81 ASP A O 1
ATOM 631 N N . PHE A 1 82 ? -10.381 -6.878 1.980 1.00 88.62 82 PHE A N 1
ATOM 632 C CA . PHE A 1 82 ? -9.834 -8.225 1.842 1.00 88.62 82 PHE A CA 1
ATOM 633 C C . PHE A 1 82 ? -10.656 -9.273 2.602 1.00 88.62 82 PHE A C 1
ATOM 635 O O . PHE A 1 82 ? -10.794 -10.408 2.146 1.00 88.62 82 PHE A O 1
ATOM 642 N N . PHE A 1 83 ? -11.236 -8.900 3.746 1.00 88.62 83 PHE A N 1
ATOM 643 C CA . PHE A 1 83 ? -12.091 -9.791 4.539 1.00 88.62 83 PHE A CA 1
ATOM 644 C C . PHE A 1 83 ? -13.586 -9.609 4.238 1.00 88.62 83 PHE A C 1
ATOM 646 O O . PHE A 1 83 ? -14.390 -10.494 4.553 1.00 88.62 83 PHE A O 1
ATOM 653 N N . GLY A 1 84 ? -13.963 -8.499 3.599 1.00 88.75 84 GLY A N 1
ATOM 654 C CA . GLY A 1 84 ? -15.343 -8.166 3.240 1.00 88.75 84 GLY A CA 1
ATOM 655 C C . GLY A 1 84 ? -16.184 -7.630 4.399 1.00 88.75 84 GLY A C 1
ATOM 656 O O . GLY A 1 84 ? -17.411 -7.535 4.266 1.00 88.75 84 GLY A O 1
ATOM 657 N N . ASP A 1 85 ? -15.549 -7.343 5.536 1.00 89.69 85 ASP A N 1
ATOM 658 C CA . ASP A 1 85 ? -16.156 -6.841 6.772 1.00 89.69 85 ASP A CA 1
ATOM 659 C C . ASP A 1 85 ? -15.732 -5.399 7.110 1.00 89.69 85 ASP A C 1
ATOM 661 O O . ASP A 1 85 ? -16.110 -4.866 8.159 1.00 89.69 85 ASP A O 1
ATOM 665 N N . GLY A 1 86 ? -14.957 -4.762 6.227 1.00 89.44 86 GLY A N 1
ATOM 666 C CA . GLY A 1 86 ? -14.447 -3.407 6.387 1.00 89.44 86 GLY A CA 1
ATOM 667 C C . GLY A 1 86 ? -13.344 -3.255 7.437 1.00 89.44 86 GLY A C 1
ATOM 668 O O . GLY A 1 86 ? -13.135 -2.143 7.924 1.00 89.44 86 GLY A O 1
ATOM 669 N N . SER A 1 87 ? -12.667 -4.336 7.840 1.00 91.38 87 SER A N 1
ATOM 670 C CA . SER A 1 87 ? -11.581 -4.280 8.832 1.00 91.38 87 SER A CA 1
ATOM 671 C C . SER A 1 87 ? -10.179 -4.149 8.231 1.00 91.38 87 SER A C 1
ATOM 673 O O . SER A 1 87 ? -9.291 -3.623 8.905 1.00 91.38 87 SER A O 1
ATOM 675 N N . PHE A 1 88 ? -9.974 -4.593 6.988 1.00 93.56 88 PHE A N 1
ATOM 676 C CA . PHE A 1 88 ? -8.667 -4.618 6.334 1.00 93.56 88 PHE A CA 1
ATOM 677 C C . PHE A 1 88 ? -8.808 -4.384 4.831 1.00 93.56 88 PHE A C 1
ATOM 679 O O . PHE A 1 88 ? -9.462 -5.153 4.124 1.00 93.56 88 PHE A O 1
ATOM 686 N N . PHE A 1 89 ? -8.144 -3.346 4.344 1.00 93.88 89 PHE A N 1
ATOM 687 C CA . PHE A 1 89 ? -8.156 -2.937 2.953 1.00 93.88 89 PHE A CA 1
ATOM 688 C C . PHE A 1 89 ? -6.752 -3.025 2.373 1.00 93.88 89 PHE A C 1
ATOM 690 O O . PHE A 1 89 ? -5.823 -2.446 2.929 1.00 93.88 89 PHE A O 1
ATOM 697 N N . LEU A 1 90 ? -6.609 -3.689 1.232 1.00 94.38 90 LEU A N 1
ATOM 698 C CA . LEU A 1 90 ? -5.438 -3.533 0.371 1.00 94.38 90 LEU A CA 1
ATOM 699 C C . LEU A 1 90 ? -5.681 -2.327 -0.529 1.00 94.38 90 LEU A C 1
ATOM 701 O O . LEU A 1 90 ? -6.747 -2.222 -1.131 1.00 94.38 90 LEU A O 1
ATOM 705 N N . VAL A 1 91 ? -4.723 -1.417 -0.608 1.00 94.56 91 VAL A N 1
ATOM 706 C CA . VAL A 1 91 ? -4.853 -0.140 -1.313 1.00 94.56 91 VAL A CA 1
ATOM 707 C C . VAL A 1 91 ? -3.819 -0.102 -2.429 1.00 94.56 91 VAL A C 1
ATOM 709 O O . VAL A 1 91 ? -2.633 -0.310 -2.179 1.00 94.56 91 VAL A O 1
ATOM 712 N N . ASP A 1 92 ? -4.268 0.152 -3.657 1.00 93.12 92 ASP A N 1
ATOM 713 C CA . ASP A 1 92 ? -3.370 0.346 -4.797 1.00 93.12 92 ASP A CA 1
ATOM 714 C C . ASP A 1 92 ? -2.518 1.599 -4.552 1.00 93.12 92 ASP A C 1
ATOM 716 O O . ASP A 1 92 ? -3.045 2.651 -4.177 1.00 93.12 92 ASP A O 1
ATOM 720 N N . SER A 1 93 ? -1.196 1.486 -4.651 1.00 95.50 93 SER A N 1
ATOM 721 C CA . SER A 1 93 ? -0.269 2.553 -4.244 1.00 95.50 93 SER A CA 1
ATOM 722 C C . SER A 1 93 ? 0.971 2.602 -5.145 1.00 95.50 93 SER A C 1
ATOM 724 O O . SER A 1 93 ? 2.092 2.422 -4.660 1.00 95.50 93 SER A O 1
ATOM 726 N N . PRO A 1 94 ? 0.795 2.823 -6.461 1.00 94.44 94 PRO A N 1
ATOM 727 C CA . PRO A 1 94 ? 1.883 2.773 -7.430 1.00 94.44 94 PRO A CA 1
ATOM 728 C C . PRO A 1 94 ? 2.905 3.898 -7.219 1.00 94.44 94 PRO A C 1
ATOM 730 O O . PRO A 1 94 ? 2.630 4.919 -6.584 1.00 94.44 94 PRO A O 1
ATOM 733 N N . GLY A 1 95 ? 4.093 3.711 -7.794 1.00 93.19 95 GLY A N 1
ATOM 734 C CA . GLY A 1 95 ? 5.134 4.736 -7.872 1.00 93.19 95 GLY A CA 1
ATOM 735 C C . GLY A 1 95 ? 6.517 4.204 -7.534 1.00 93.19 95 GLY A C 1
ATOM 736 O O . GLY A 1 95 ? 7.432 4.295 -8.348 1.00 93.19 95 GLY A O 1
ATOM 737 N N . HIS A 1 96 ? 6.666 3.575 -6.361 1.00 91.94 96 HIS A N 1
ATOM 738 C CA . HIS A 1 96 ? 7.887 2.820 -6.060 1.00 91.94 96 HIS A CA 1
ATOM 739 C C . HIS A 1 96 ? 8.095 1.698 -7.081 1.00 91.94 96 HIS A C 1
ATOM 741 O O . HIS A 1 96 ? 9.106 1.675 -7.775 1.00 91.94 96 HIS A O 1
ATOM 747 N N . LEU A 1 97 ? 7.070 0.860 -7.235 1.00 90.06 97 LEU A N 1
ATOM 748 C CA . LEU A 1 97 ? 6.893 -0.110 -8.313 1.00 90.06 97 LEU A CA 1
ATOM 749 C C . LEU A 1 97 ? 5.438 -0.029 -8.799 1.00 90.06 97 LEU A C 1
ATOM 751 O O . LEU A 1 97 ? 4.569 0.432 -8.053 1.00 90.06 97 LEU A O 1
ATOM 755 N N . ALA A 1 98 ? 5.146 -0.496 -10.018 1.00 87.12 98 ALA A N 1
ATOM 756 C CA . ALA A 1 98 ? 3.770 -0.483 -10.535 1.00 87.12 98 ALA A CA 1
ATOM 757 C C . ALA A 1 98 ? 2.813 -1.329 -9.674 1.00 87.12 98 ALA A C 1
ATOM 759 O O . ALA A 1 98 ? 1.677 -0.929 -9.458 1.00 87.12 98 ALA A O 1
ATOM 760 N N . GLY A 1 99 ? 3.295 -2.455 -9.136 1.00 89.62 99 GLY A N 1
ATOM 761 C CA . GLY A 1 99 ? 2.529 -3.339 -8.251 1.00 89.62 99 GLY A CA 1
ATOM 762 C C . GLY A 1 99 ? 2.717 -3.067 -6.755 1.00 89.62 99 GLY A C 1
ATOM 763 O O . GLY A 1 99 ? 2.532 -3.980 -5.950 1.00 89.62 99 GLY A O 1
ATOM 764 N N . ASN A 1 100 ? 3.142 -1.860 -6.369 1.00 93.62 100 ASN A N 1
ATOM 765 C CA . ASN A 1 100 ? 3.266 -1.500 -4.957 1.00 93.62 100 ASN A CA 1
ATOM 766 C C . ASN A 1 100 ? 1.875 -1.366 -4.311 1.00 93.62 100 ASN A C 1
ATOM 768 O O . ASN A 1 100 ? 0.983 -0.705 -4.845 1.00 93.62 100 ASN A O 1
ATOM 772 N N . ILE A 1 101 ? 1.702 -2.002 -3.153 1.00 95.00 101 ILE A N 1
ATOM 773 C CA . ILE A 1 101 ? 0.438 -2.043 -2.414 1.00 95.00 101 ILE A CA 1
ATOM 774 C C . ILE A 1 101 ? 0.647 -1.544 -0.989 1.00 95.00 101 ILE A C 1
ATOM 776 O O . ILE A 1 101 ? 1.629 -1.889 -0.333 1.00 95.00 101 ILE A O 1
ATOM 780 N N . SER A 1 102 ? -0.314 -0.768 -0.506 1.00 96.50 102 SER A N 1
ATOM 781 C CA . SER A 1 102 ? -0.425 -0.382 0.900 1.00 96.50 102 SER A CA 1
ATOM 782 C C . SER A 1 102 ? -1.558 -1.157 1.569 1.00 96.50 102 SER A C 1
ATOM 784 O O . SER A 1 102 ? -2.370 -1.803 0.901 1.00 96.50 102 SER A O 1
ATOM 786 N N . ALA A 1 103 ? -1.656 -1.073 2.894 1.00 96.31 103 ALA A N 1
ATOM 787 C CA . ALA A 1 103 ? -2.790 -1.626 3.627 1.00 96.31 103 ALA A CA 1
ATOM 788 C C . ALA A 1 103 ? -3.363 -0.615 4.620 1.00 96.31 103 ALA A C 1
ATOM 790 O O . ALA A 1 103 ? -2.619 -0.021 5.391 1.00 96.31 103 ALA A O 1
ATOM 791 N N . LEU A 1 104 ? -4.685 -0.462 4.652 1.00 96.25 104 LEU A N 1
ATOM 792 C CA . LEU A 1 104 ? -5.394 0.256 5.711 1.00 96.25 104 LEU A CA 1
ATOM 793 C C . LEU A 1 104 ? -6.141 -0.761 6.564 1.00 96.25 104 LEU A C 1
ATOM 795 O O . LEU A 1 104 ? -6.968 -1.509 6.048 1.00 96.25 104 LEU A O 1
ATOM 799 N N . PHE A 1 105 ? -5.907 -0.771 7.869 1.00 94.69 105 PHE A N 1
ATOM 800 C CA . PHE A 1 105 ? -6.591 -1.705 8.753 1.00 94.69 105 PHE A CA 1
ATOM 801 C C . PHE A 1 105 ? -7.031 -1.063 10.058 1.00 94.69 105 PHE A C 1
ATOM 803 O O . PHE A 1 105 ? -6.427 -0.108 10.556 1.00 94.69 105 PHE A O 1
ATOM 810 N N . ARG A 1 106 ? -8.117 -1.604 10.607 1.00 91.94 106 ARG A N 1
ATOM 811 C CA . ARG A 1 106 ? -8.681 -1.180 11.882 1.00 91.94 106 ARG A CA 1
ATOM 812 C C . ARG A 1 106 ? -8.150 -2.061 13.001 1.00 91.94 106 ARG A C 1
ATOM 814 O O . ARG A 1 106 ? -8.254 -3.282 12.945 1.00 91.94 106 ARG A O 1
ATOM 821 N N . THR A 1 107 ? -7.660 -1.432 14.054 1.00 88.62 107 THR A N 1
ATOM 822 C CA . THR A 1 107 ? -7.258 -2.077 15.305 1.00 88.62 107 THR A CA 1
ATOM 823 C C . THR A 1 107 ? -7.933 -1.389 16.495 1.00 88.62 107 THR A C 1
ATOM 825 O O . THR A 1 107 ? -8.783 -0.513 16.311 1.00 88.62 107 THR A O 1
ATOM 828 N N . ARG A 1 108 ? -7.603 -1.794 17.721 1.00 85.44 108 ARG A N 1
ATOM 829 C CA . ARG A 1 108 ? -8.041 -1.139 18.959 1.00 85.44 108 ARG A CA 1
ATOM 830 C C . ARG A 1 108 ? -6.833 -0.696 19.776 1.00 85.44 108 ARG A C 1
ATOM 832 O O . ARG A 1 108 ? -5.815 -1.383 19.797 1.00 85.44 108 ARG A O 1
ATOM 839 N N . SER A 1 109 ? -6.947 0.457 20.426 1.00 78.25 109 SER A N 1
ATOM 840 C CA . SER A 1 109 ? -5.973 0.917 21.415 1.00 78.25 109 SER A CA 1
ATOM 841 C C . SER A 1 109 ? -6.062 0.086 22.698 1.00 78.25 109 SER A C 1
ATOM 843 O O . SER A 1 109 ? -6.997 -0.697 22.889 1.00 78.25 109 SER A O 1
ATOM 845 N N . ARG A 1 110 ? -5.118 0.322 23.616 1.00 77.12 110 ARG A N 1
ATOM 846 C CA . ARG A 1 110 ? -5.152 -0.234 24.976 1.00 77.12 110 ARG A CA 1
ATOM 847 C C . ARG A 1 110 ? -6.484 0.006 25.700 1.00 77.12 110 ARG A C 1
ATOM 849 O O . ARG A 1 110 ? -6.940 -0.874 26.420 1.00 77.12 110 ARG A O 1
ATOM 856 N N . ASP A 1 111 ? -7.106 1.161 25.484 1.00 82.31 111 ASP A N 1
ATOM 857 C CA . ASP A 1 111 ? -8.355 1.550 26.151 1.00 82.31 111 ASP A CA 1
ATOM 858 C C . ASP A 1 111 ? -9.608 1.068 25.392 1.00 82.31 111 ASP A C 1
ATOM 860 O O . ASP A 1 111 ? -10.732 1.388 25.762 1.00 82.31 111 ASP A O 1
ATOM 864 N N . GLY A 1 112 ? -9.429 0.272 24.330 1.00 81.69 112 GLY A N 1
ATOM 865 C CA . GLY A 1 112 ? -10.515 -0.300 23.533 1.00 81.69 112 GLY A CA 1
ATOM 866 C C . GLY A 1 112 ? -11.010 0.588 22.390 1.00 81.69 112 GLY A C 1
ATOM 867 O O . GLY A 1 112 ? -11.869 0.149 21.622 1.00 81.69 112 GLY A O 1
ATOM 868 N N . GLU A 1 113 ? -10.441 1.783 22.227 1.00 83.00 113 GLU A N 1
ATOM 869 C CA . GLU A 1 113 ? -10.846 2.736 21.194 1.00 83.00 113 GLU A CA 1
ATOM 870 C C . GLU A 1 113 ? -10.399 2.279 19.796 1.00 83.00 113 GLU A C 1
ATOM 872 O O . GLU A 1 113 ? -9.232 1.906 19.619 1.00 83.00 113 GLU A O 1
ATOM 877 N N . PRO A 1 114 ? -11.281 2.304 18.778 1.00 84.19 114 PRO A N 1
ATOM 878 C CA . PRO A 1 114 ? -10.900 1.988 17.408 1.00 84.19 114 PRO A CA 1
ATOM 879 C C . PRO A 1 114 ? -9.775 2.902 16.910 1.00 84.19 114 PRO A C 1
ATOM 881 O O . PRO A 1 114 ? -9.826 4.120 17.071 1.00 84.19 114 PRO A O 1
ATOM 884 N N . ARG A 1 115 ? -8.777 2.317 16.248 1.00 88.12 115 ARG A N 1
ATOM 885 C CA . ARG A 1 115 ? -7.727 3.047 15.534 1.00 88.12 115 ARG A CA 1
ATOM 886 C C . ARG A 1 115 ? -7.593 2.537 14.111 1.00 88.12 115 ARG A C 1
ATOM 888 O O . ARG A 1 115 ? -7.825 1.360 13.845 1.00 88.12 115 ARG A O 1
ATOM 895 N N . TRP A 1 116 ? -7.149 3.416 13.228 1.00 93.06 116 TRP A N 1
ATOM 896 C CA . TRP A 1 116 ? -6.793 3.081 11.858 1.00 93.06 116 TRP A CA 1
ATOM 897 C C . TRP A 1 116 ? -5.287 3.194 11.669 1.00 93.06 116 TRP A C 1
ATOM 899 O O . TRP A 1 116 ? -4.671 4.171 12.100 1.00 93.06 116 TRP A O 1
ATOM 909 N N . ILE A 1 117 ? -4.702 2.189 11.028 1.00 94.56 117 ILE A N 1
ATOM 910 C CA . ILE A 1 117 ? -3.286 2.165 10.675 1.00 94.56 117 ILE A CA 1
ATOM 911 C C . ILE A 1 117 ? -3.180 1.964 9.170 1.00 94.56 117 ILE A C 1
ATOM 913 O O . ILE A 1 117 ? -3.748 1.019 8.621 1.00 94.56 117 ILE A O 1
ATOM 917 N N . PHE A 1 118 ? -2.440 2.853 8.521 1.00 96.25 118 PHE A N 1
ATOM 918 C CA . PHE A 1 118 ? -2.076 2.770 7.118 1.00 96.25 118 PHE A CA 1
ATOM 919 C C . PHE A 1 118 ? -0.617 2.310 7.004 1.00 96.25 118 PHE A C 1
ATOM 921 O O . PHE A 1 118 ? 0.305 3.061 7.323 1.00 96.25 118 PHE A O 1
ATOM 928 N N . LEU A 1 119 ? -0.398 1.073 6.564 1.00 96.31 119 LEU A N 1
ATOM 929 C CA . LEU A 1 119 ? 0.918 0.543 6.212 1.00 96.31 119 LEU A CA 1
ATOM 930 C C . LEU A 1 119 ? 1.253 0.998 4.798 1.00 96.31 119 LEU A C 1
ATOM 932 O O . LEU A 1 119 ? 0.706 0.470 3.833 1.00 96.31 119 LEU A O 1
ATOM 936 N N . ALA A 1 120 ? 2.147 1.972 4.692 1.00 96.19 120 ALA A N 1
ATOM 937 C CA . ALA A 1 120 ? 2.534 2.586 3.430 1.00 96.19 120 ALA A CA 1
ATOM 938 C C . ALA A 1 120 ? 3.537 1.744 2.624 1.00 96.19 120 ALA A C 1
ATOM 940 O O . ALA A 1 120 ? 3.847 2.104 1.493 1.00 96.19 120 ALA A O 1
ATOM 941 N N . GLY A 1 121 ? 4.080 0.657 3.187 1.00 94.38 121 GLY A N 1
ATOM 942 C CA . GLY A 1 121 ? 5.126 -0.125 2.523 1.00 94.38 121 GLY A CA 1
ATOM 943 C C . GLY A 1 121 ? 6.279 0.780 2.082 1.00 94.38 121 GLY A C 1
ATOM 944 O O . GLY A 1 121 ? 6.770 1.579 2.885 1.00 94.38 121 GLY A O 1
ATOM 945 N N . ASP A 1 122 ? 6.607 0.711 0.792 1.00 94.19 122 ASP A N 1
ATOM 946 C CA . ASP A 1 122 ? 7.675 1.496 0.166 1.00 94.19 122 ASP A CA 1
ATOM 947 C C . ASP A 1 122 ? 7.151 2.699 -0.636 1.00 94.19 122 ASP A C 1
ATOM 949 O O . ASP A 1 122 ? 7.876 3.268 -1.452 1.00 94.19 122 ASP A O 1
ATOM 953 N N . CYS A 1 123 ? 5.914 3.157 -0.380 1.00 96.00 123 CYS A N 1
ATOM 954 C CA . CYS A 1 123 ? 5.394 4.404 -0.969 1.00 96.00 123 CYS A CA 1
ATOM 955 C C . CYS A 1 123 ? 6.340 5.592 -0.744 1.00 96.00 123 CYS A C 1
ATOM 957 O O . CYS A 1 123 ? 6.412 6.496 -1.570 1.00 96.00 123 CYS A O 1
ATOM 959 N N . PHE A 1 124 ? 7.053 5.585 0.381 1.00 93.75 124 PHE A N 1
ATOM 960 C CA . PHE A 1 124 ? 8.134 6.500 0.723 1.00 93.75 124 PHE A CA 1
ATOM 961 C C . PHE A 1 124 ? 8.972 5.887 1.851 1.00 93.75 124 PHE A C 1
ATOM 963 O O . PHE A 1 124 ? 8.476 5.072 2.623 1.00 93.75 124 PHE A O 1
ATOM 970 N N . HIS A 1 125 ? 10.240 6.291 1.973 1.00 91.12 125 HIS A N 1
ATOM 971 C CA . HIS A 1 125 ? 11.113 5.830 3.065 1.00 91.12 125 HIS A CA 1
ATOM 972 C C . HIS A 1 125 ? 11.214 6.853 4.211 1.00 91.12 125 HIS A C 1
ATOM 974 O O . HIS A 1 125 ? 11.051 6.474 5.372 1.00 91.12 125 HIS A O 1
ATOM 980 N N . PRO A 1 126 ? 11.426 8.160 3.945 1.00 89.62 126 PRO A N 1
ATOM 981 C CA . PRO A 1 126 ? 11.395 9.170 4.997 1.00 89.62 126 PRO A CA 1
ATOM 982 C C . PRO A 1 126 ? 9.961 9.449 5.449 1.00 89.62 126 PRO A C 1
ATOM 984 O O . PRO A 1 126 ? 9.130 9.901 4.664 1.00 89.62 126 PRO A O 1
ATOM 987 N N . HIS A 1 127 ? 9.683 9.270 6.741 1.00 90.50 127 HIS A N 1
ATOM 988 C CA . HIS A 1 127 ? 8.345 9.508 7.302 1.00 90.50 127 HIS A CA 1
ATOM 989 C C . HIS A 1 127 ? 7.860 10.964 7.131 1.00 90.50 127 HIS A C 1
ATOM 991 O O . HIS A 1 127 ? 6.668 11.219 7.001 1.00 90.50 127 HIS A O 1
ATOM 997 N N . HIS A 1 128 ? 8.784 11.920 6.980 1.00 91.19 128 HIS A N 1
ATOM 998 C CA . HIS A 1 128 ? 8.485 13.330 6.702 1.00 91.19 128 HIS A CA 1
ATOM 999 C C . HIS A 1 128 ? 7.538 13.564 5.513 1.00 91.19 128 HIS A C 1
ATOM 1001 O O . HIS A 1 128 ? 6.819 14.560 5.528 1.00 91.19 128 HIS A O 1
ATOM 1007 N N . PHE A 1 129 ? 7.482 12.667 4.522 1.00 94.06 129 PHE A N 1
ATOM 1008 C CA . PHE A 1 129 ? 6.551 12.784 3.391 1.00 94.06 129 PHE A CA 1
ATOM 1009 C C . PHE A 1 129 ? 5.074 12.785 3.799 1.00 94.06 129 PHE A C 1
ATOM 1011 O O . PHE A 1 129 ? 4.248 13.336 3.078 1.00 94.06 129 PHE A O 1
ATOM 1018 N N . VAL A 1 130 ? 4.741 12.242 4.974 1.00 94.19 130 VAL A N 1
ATOM 1019 C CA . VAL A 1 130 ? 3.384 12.313 5.534 1.00 94.19 130 VAL A CA 1
ATOM 1020 C C . VAL A 1 130 ? 2.975 13.759 5.840 1.00 94.19 130 VAL A C 1
ATOM 1022 O O . VAL A 1 130 ? 1.811 14.111 5.677 1.00 94.19 130 VAL A O 1
ATOM 1025 N N . HIS A 1 131 ? 3.921 14.602 6.259 1.00 93.56 131 HIS A N 1
ATOM 1026 C CA . HIS A 1 131 ? 3.678 15.999 6.646 1.00 93.56 131 HIS A CA 1
ATOM 1027 C C . HIS A 1 131 ? 4.121 17.010 5.583 1.00 93.56 131 HIS A C 1
ATOM 1029 O O . HIS A 1 131 ? 3.667 18.149 5.577 1.00 93.56 131 HIS A O 1
ATOM 1035 N N . TYR A 1 132 ? 5.023 16.599 4.696 1.00 96.25 132 TYR A N 1
ATOM 1036 C CA . TYR A 1 132 ? 5.602 17.425 3.646 1.00 96.25 132 TYR A CA 1
ATOM 1037 C C . TYR A 1 132 ? 5.566 16.651 2.321 1.00 96.25 132 TYR A C 1
ATOM 1039 O O . TYR A 1 132 ? 6.619 16.247 1.819 1.00 96.25 132 TYR A O 1
ATOM 1047 N N . PRO A 1 133 ? 4.375 16.419 1.737 1.00 96.94 133 PRO A N 1
ATOM 1048 C CA . PRO A 1 133 ? 4.233 15.587 0.540 1.00 96.94 133 PRO A CA 1
ATOM 1049 C C . PRO A 1 133 ? 4.976 16.159 -0.674 1.00 96.94 133 PRO A C 1
ATOM 1051 O O . PRO A 1 133 ? 5.358 15.420 -1.579 1.00 96.94 133 PRO A O 1
ATOM 1054 N N . GLU A 1 134 ? 5.238 17.470 -0.670 1.00 97.00 134 GLU A N 1
ATOM 1055 C CA . GLU A 1 134 ? 5.971 18.149 -1.737 1.00 97.00 134 GLU A CA 1
ATOM 1056 C C . GLU A 1 134 ? 7.486 18.210 -1.540 1.00 97.00 134 GLU A C 1
ATOM 1058 O O . GLU A 1 134 ? 8.182 18.741 -2.411 1.00 97.00 134 GLU A O 1
ATOM 1063 N N . ALA A 1 135 ? 8.015 17.661 -0.439 1.00 94.38 135 ALA A N 1
ATOM 1064 C CA . ALA A 1 135 ? 9.455 17.604 -0.221 1.00 94.38 135 ALA A CA 1
ATOM 1065 C C . ALA A 1 135 ? 10.164 16.986 -1.448 1.00 94.38 135 ALA A C 1
ATOM 1067 O O . ALA A 1 135 ? 9.614 16.104 -2.120 1.00 94.38 135 ALA A O 1
ATOM 1068 N N . PRO A 1 136 ? 11.363 17.464 -1.815 1.00 91.50 136 PRO A N 1
ATOM 1069 C CA . PRO A 1 136 ? 12.079 16.909 -2.953 1.00 91.50 136 PRO A CA 1
ATOM 1070 C C . PRO A 1 136 ? 12.414 15.437 -2.696 1.00 91.50 136 PRO A C 1
ATOM 1072 O O . PRO A 1 136 ? 12.725 15.045 -1.570 1.00 91.50 136 PRO A O 1
ATOM 1075 N N . PHE A 1 137 ? 12.375 14.621 -3.749 1.00 90.75 137 PHE A N 1
ATOM 1076 C CA . PHE A 1 137 ? 12.996 13.305 -3.671 1.00 90.75 137 PHE A CA 1
ATOM 1077 C C . PHE A 1 137 ? 14.510 13.482 -3.544 1.00 90.75 137 PHE A C 1
ATOM 1079 O O . PHE A 1 137 ? 15.093 14.367 -4.171 1.00 90.75 137 PHE A O 1
ATOM 1086 N N . GLY A 1 138 ? 15.121 12.687 -2.668 1.00 79.31 138 GLY A N 1
ATOM 1087 C CA . GLY A 1 138 ? 16.569 12.697 -2.493 1.00 79.31 138 GLY A CA 1
ATOM 1088 C C . GLY A 1 138 ? 17.276 12.107 -3.708 1.00 79.31 138 GLY A C 1
ATOM 1089 O O . GLY A 1 138 ? 16.658 11.371 -4.469 1.00 79.31 138 GLY A O 1
ATOM 1090 N N . ASP A 1 139 ? 18.564 12.416 -3.838 1.00 82.94 139 ASP A N 1
ATOM 1091 C CA . ASP A 1 139 ? 19.473 11.784 -4.792 1.00 82.94 139 ASP A CA 1
ATOM 1092 C C . ASP A 1 139 ? 20.179 10.608 -4.100 1.00 82.94 139 ASP A C 1
ATOM 1094 O O . ASP A 1 139 ? 21.014 10.797 -3.208 1.00 82.94 139 ASP A O 1
ATOM 1098 N N . ILE A 1 140 ? 19.763 9.384 -4.426 1.00 79.00 140 ILE A N 1
ATOM 1099 C CA . ILE A 1 140 ? 20.288 8.156 -3.828 1.00 79.00 140 ILE A CA 1
ATOM 1100 C C . ILE A 1 140 ? 21.312 7.482 -4.742 1.00 79.00 140 ILE A C 1
ATOM 1102 O O . ILE A 1 140 ? 21.019 7.064 -5.856 1.00 79.00 140 ILE A O 1
ATOM 1106 N N . LEU A 1 141 ? 22.510 7.256 -4.203 1.00 73.88 141 LEU A N 1
ATOM 1107 C CA . LEU A 1 141 ? 23.640 6.664 -4.933 1.00 73.88 141 LEU A CA 1
ATOM 1108 C C . LEU A 1 141 ? 23.407 5.218 -5.407 1.00 73.88 141 LEU A C 1
ATOM 1110 O O . LEU A 1 141 ? 24.171 4.710 -6.224 1.00 73.88 141 LEU A O 1
ATOM 1114 N N . ILE A 1 142 ? 22.390 4.538 -4.869 1.00 69.88 142 ILE A N 1
ATOM 1115 C CA . ILE A 1 142 ? 22.081 3.136 -5.185 1.00 69.88 142 ILE A CA 1
ATOM 1116 C C . ILE A 1 142 ? 21.144 2.978 -6.391 1.00 69.88 142 ILE A C 1
ATOM 1118 O O . ILE A 1 142 ? 21.071 1.884 -6.945 1.00 69.88 142 ILE A O 1
ATOM 1122 N N . ALA A 1 143 ? 20.449 4.039 -6.816 1.00 71.00 143 ALA A N 1
ATOM 1123 C CA . ALA A 1 143 ? 19.590 4.019 -7.999 1.00 71.00 143 ALA A CA 1
ATOM 1124 C C . ALA A 1 143 ? 20.218 4.885 -9.106 1.00 71.00 143 ALA A C 1
ATOM 1126 O O . ALA A 1 143 ? 20.525 6.045 -8.847 1.00 71.00 143 ALA A O 1
ATOM 1127 N N . PRO A 1 144 ? 20.383 4.390 -10.351 1.00 67.50 144 PRO A N 1
ATOM 1128 C CA . PRO A 1 144 ? 20.982 5.176 -11.438 1.00 67.50 144 PRO A CA 1
ATOM 1129 C C . PRO A 1 144 ? 20.253 6.489 -11.760 1.00 67.50 144 PRO A C 1
ATOM 1131 O O . PRO A 1 144 ? 20.867 7.425 -12.258 1.00 67.50 144 PRO A O 1
ATOM 1134 N N . SER A 1 145 ? 18.947 6.555 -11.485 1.00 70.69 145 SER A N 1
ATOM 1135 C CA . SER A 1 145 ? 18.107 7.750 -11.636 1.00 70.69 145 SER A CA 1
ATOM 1136 C C . SER A 1 145 ? 18.226 8.734 -10.465 1.00 70.69 145 SER A C 1
ATOM 1138 O O . SER A 1 145 ? 17.577 9.777 -10.487 1.00 70.69 145 SER A O 1
ATOM 1140 N N . GLY A 1 146 ? 18.969 8.380 -9.413 1.00 77.94 146 GLY A N 1
ATOM 1141 C CA . GLY A 1 146 ? 18.968 9.085 -8.136 1.00 77.94 146 GLY A CA 1
ATOM 1142 C C . GLY A 1 146 ? 17.671 8.907 -7.341 1.00 77.94 146 GLY A C 1
ATOM 1143 O O . GLY A 1 146 ? 17.576 9.423 -6.239 1.00 77.94 146 GLY A O 1
ATOM 1144 N N . CYS A 1 147 ? 16.671 8.166 -7.836 1.00 83.31 147 CYS A N 1
ATOM 1145 C CA . CYS A 1 147 ? 15.368 8.007 -7.189 1.00 83.31 147 CYS A CA 1
ATOM 1146 C C . CYS A 1 147 ? 14.971 6.530 -7.093 1.00 83.31 147 CYS A C 1
ATOM 1148 O O . CYS A 1 147 ? 15.095 5.786 -8.061 1.00 83.31 147 CYS A O 1
ATOM 1150 N N . ILE A 1 148 ? 14.445 6.108 -5.938 1.00 86.69 148 ILE A N 1
ATOM 1151 C CA . ILE A 1 148 ? 13.981 4.723 -5.742 1.00 86.69 148 ILE A CA 1
ATOM 1152 C C . ILE A 1 148 ? 12.597 4.466 -6.356 1.00 86.69 148 ILE A C 1
ATOM 1154 O O . ILE A 1 148 ? 12.129 3.331 -6.392 1.00 86.69 148 ILE A O 1
ATOM 1158 N N . HIS A 1 149 ? 11.910 5.519 -6.797 1.00 91.31 149 HIS A N 1
ATOM 1159 C CA . HIS A 1 149 ? 10.618 5.403 -7.452 1.00 91.31 149 HIS A CA 1
ATOM 1160 C C . HIS A 1 149 ? 10.820 5.195 -8.948 1.00 91.31 149 HIS A C 1
ATOM 1162 O O . HIS A 1 149 ? 11.391 6.058 -9.616 1.00 91.31 149 HIS A O 1
ATOM 1168 N N . VAL A 1 150 ? 10.343 4.061 -9.468 1.00 89.06 150 VAL A N 1
ATOM 1169 C CA . VAL A 1 150 ? 10.330 3.789 -10.914 1.00 89.06 150 VAL A CA 1
ATOM 1170 C C . VAL A 1 150 ? 9.449 4.805 -11.645 1.00 89.06 150 VAL A C 1
ATOM 1172 O O . VAL A 1 150 ? 9.801 5.247 -12.736 1.00 89.06 150 VAL A O 1
ATOM 1175 N N . ASP A 1 151 ? 8.350 5.222 -11.015 1.00 92.31 151 ASP A N 1
ATOM 1176 C CA . ASP A 1 151 ? 7.481 6.302 -11.479 1.00 92.31 151 ASP A CA 1
ATOM 1177 C C . ASP A 1 151 ? 7.371 7.387 -10.388 1.00 92.31 151 ASP A C 1
ATOM 1179 O O . ASP A 1 151 ? 6.544 7.284 -9.471 1.00 92.31 151 ASP A O 1
ATOM 1183 N N . PRO A 1 152 ? 8.222 8.431 -10.443 1.00 93.44 152 PRO A N 1
ATOM 1184 C CA . PRO A 1 152 ? 8.211 9.515 -9.465 1.00 93.44 152 PRO A CA 1
ATOM 1185 C C . PRO A 1 152 ? 6.907 10.322 -9.441 1.00 93.44 152 PRO A C 1
ATOM 1187 O O . PRO A 1 152 ? 6.546 10.857 -8.391 1.00 93.44 152 PRO A O 1
ATOM 1190 N N . GLU A 1 153 ? 6.199 10.428 -10.568 1.00 94.94 153 GLU A N 1
ATOM 1191 C CA . GLU A 1 153 ? 4.943 11.177 -10.646 1.00 94.94 153 GLU A CA 1
ATOM 1192 C C . GLU A 1 153 ? 3.825 10.411 -9.933 1.00 94.94 153 GLU A C 1
ATOM 1194 O O . GLU A 1 153 ? 3.166 10.964 -9.045 1.00 94.94 153 GLU A O 1
ATOM 1199 N N . ALA A 1 154 ? 3.683 9.114 -10.222 1.00 95.56 154 ALA A N 1
ATOM 1200 C CA . ALA A 1 154 ? 2.746 8.252 -9.507 1.00 95.56 154 ALA A CA 1
ATOM 1201 C C . ALA A 1 154 ? 3.093 8.146 -8.012 1.00 95.56 154 ALA A C 1
ATOM 1203 O O . ALA A 1 154 ? 2.198 8.213 -7.168 1.00 95.56 154 ALA A O 1
ATOM 1204 N N . ALA A 1 155 ? 4.383 8.063 -7.662 1.00 96.62 155 ALA A N 1
ATOM 1205 C CA . ALA A 1 155 ? 4.823 8.057 -6.266 1.00 96.62 155 ALA A CA 1
ATOM 1206 C C . ALA A 1 155 ? 4.420 9.345 -5.542 1.00 96.62 155 ALA A C 1
ATOM 1208 O O . ALA A 1 155 ? 3.912 9.294 -4.421 1.00 96.62 155 ALA A O 1
ATOM 1209 N N . ARG A 1 156 ? 4.599 10.503 -6.192 1.00 97.38 156 ARG A N 1
ATOM 1210 C CA . ARG A 1 156 ? 4.188 11.798 -5.643 1.00 97.38 156 ARG A CA 1
ATOM 1211 C C . ARG A 1 156 ? 2.685 11.845 -5.394 1.00 97.38 156 ARG A C 1
ATOM 1213 O O . ARG A 1 156 ? 2.267 12.316 -4.340 1.00 97.38 156 ARG A O 1
ATOM 1220 N N . GLU A 1 157 ? 1.882 11.340 -6.322 1.00 97.88 157 GLU A N 1
ATOM 1221 C CA . GLU A 1 157 ? 0.429 11.299 -6.156 1.00 97.88 157 GLU A CA 1
ATOM 1222 C C . GLU A 1 157 ? 0.001 10.368 -5.013 1.00 97.88 157 GLU A C 1
ATOM 1224 O O . GLU A 1 157 ? -0.825 10.736 -4.175 1.00 97.88 157 GLU A O 1
ATOM 1229 N N . THR A 1 158 ? 0.621 9.193 -4.906 1.00 97.75 158 THR A N 1
ATOM 1230 C CA . THR A 1 158 ? 0.414 8.274 -3.779 1.00 97.75 158 THR A CA 1
ATOM 1231 C C . THR A 1 158 ? 0.781 8.934 -2.443 1.00 97.75 158 THR A C 1
ATOM 1233 O O . THR A 1 158 ? 0.005 8.866 -1.488 1.00 97.75 158 THR A O 1
ATOM 1236 N N . ILE A 1 159 ? 1.912 9.644 -2.372 1.00 97.94 159 ILE A N 1
ATOM 1237 C CA . ILE A 1 159 ? 2.345 10.396 -1.181 1.00 97.94 159 ILE A CA 1
ATOM 1238 C C . ILE A 1 159 ? 1.330 11.482 -0.803 1.00 97.94 159 ILE A C 1
ATOM 1240 O O . ILE A 1 159 ? 0.950 11.574 0.366 1.00 97.94 159 ILE A O 1
ATOM 1244 N N . ARG A 1 160 ? 0.843 12.268 -1.773 1.00 98.38 160 ARG A N 1
ATOM 1245 C CA . ARG A 1 160 ? -0.193 13.292 -1.542 1.00 98.38 160 ARG A CA 1
ATOM 1246 C C . ARG A 1 160 ? -1.453 12.691 -0.946 1.00 98.38 160 ARG A C 1
ATOM 1248 O O . ARG A 1 160 ? -1.987 13.238 0.014 1.00 98.38 160 ARG A O 1
ATOM 1255 N N . LYS A 1 161 ? -1.904 11.550 -1.472 1.00 98.19 161 LYS A N 1
ATOM 1256 C CA . LYS A 1 161 ? -3.076 10.849 -0.940 1.00 98.19 161 LYS A CA 1
ATOM 1257 C C . LYS A 1 161 ? -2.841 10.398 0.498 1.00 98.19 161 LYS A C 1
ATOM 1259 O O . LYS A 1 161 ? -3.671 10.653 1.362 1.00 98.19 161 LYS A O 1
ATOM 1264 N N . ILE A 1 162 ? -1.698 9.790 0.796 1.00 97.50 162 ILE A N 1
ATOM 1265 C CA . ILE A 1 162 ? -1.388 9.335 2.160 1.00 97.50 162 ILE A CA 1
ATOM 1266 C C .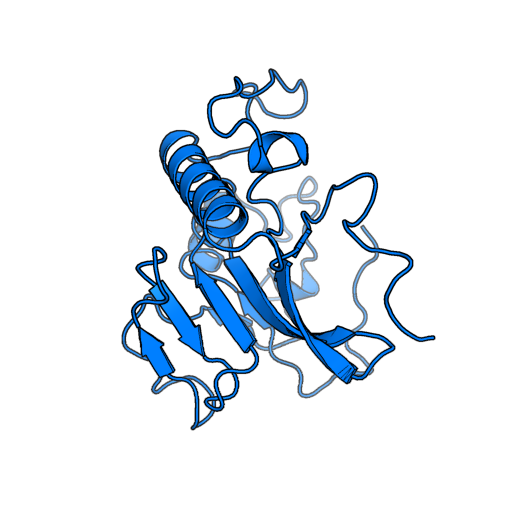 ILE A 1 162 ? -1.309 10.517 3.141 1.00 97.50 162 ILE A C 1
ATOM 1268 O O . ILE A 1 162 ? -1.847 10.436 4.247 1.00 97.50 162 ILE A O 1
ATOM 1272 N N . SER A 1 163 ? -0.696 11.628 2.727 1.00 97.50 163 SER A N 1
ATOM 1273 C CA . SER A 1 163 ? -0.644 12.866 3.510 1.00 97.50 163 SER A CA 1
ATOM 1274 C C . SER A 1 163 ? -2.049 13.436 3.753 1.00 97.50 163 SER A C 1
ATOM 1276 O O . SER A 1 163 ? -2.440 13.631 4.903 1.00 97.50 163 SER A O 1
ATOM 1278 N N . ALA A 1 164 ? -2.871 13.557 2.706 1.00 97.56 164 ALA A N 1
ATOM 1279 C CA . ALA A 1 164 ? -4.251 14.032 2.810 1.00 97.56 164 ALA A CA 1
ATOM 1280 C C . ALA A 1 164 ? -5.130 13.131 3.697 1.00 97.56 164 ALA A C 1
ATOM 1282 O O . ALA A 1 164 ? -5.972 13.633 4.441 1.00 97.56 164 ALA A O 1
ATOM 1283 N N . LEU A 1 165 ? -4.924 11.806 3.677 1.00 96.06 165 LEU A N 1
ATOM 1284 C CA . LEU A 1 165 ? -5.584 10.881 4.605 1.00 96.06 165 LEU A CA 1
ATOM 1285 C C . LEU A 1 165 ? -5.246 11.245 6.058 1.00 96.06 165 LEU A C 1
ATOM 1287 O O . LEU A 1 165 ? -6.159 11.420 6.867 1.00 96.06 165 LEU A O 1
ATOM 1291 N N . ARG A 1 166 ? -3.953 11.388 6.376 1.00 94.56 166 ARG A N 1
ATOM 1292 C CA . ARG A 1 166 ? -3.470 11.732 7.723 1.00 94.56 166 ARG A CA 1
ATOM 1293 C C . ARG A 1 166 ? -3.979 13.094 8.194 1.00 94.56 166 ARG A C 1
ATOM 1295 O O . ARG A 1 166 ? -4.303 13.237 9.371 1.00 94.56 166 ARG A O 1
ATOM 1302 N N . GLU A 1 167 ? -4.027 14.074 7.297 1.00 95.06 167 GLU A N 1
ATOM 1303 C CA . GLU A 1 167 ? -4.544 15.416 7.579 1.00 95.06 167 GLU A CA 1
ATOM 1304 C C . GLU A 1 167 ? -6.055 15.404 7.829 1.00 95.06 167 GLU A C 1
ATOM 1306 O O . GLU A 1 167 ? -6.529 16.051 8.762 1.00 95.06 167 GLU A O 1
ATOM 1311 N N . SER A 1 168 ? -6.808 14.644 7.027 1.00 94.62 168 SER A N 1
ATOM 1312 C CA . SER A 1 168 ? -8.265 14.540 7.160 1.00 94.62 168 SER A CA 1
ATOM 1313 C C . SER A 1 168 ? -8.702 13.838 8.447 1.00 94.62 168 SER A C 1
ATOM 1315 O O . SER A 1 168 ? -9.753 14.167 8.997 1.00 94.62 168 SER A O 1
ATOM 1317 N N . ASP A 1 169 ? -7.891 12.899 8.943 1.00 91.88 169 ASP A N 1
ATOM 1318 C CA . ASP A 1 169 ? -8.135 12.190 10.193 1.00 91.88 169 ASP A CA 1
ATOM 1319 C C . ASP A 1 169 ? -6.839 12.053 11.014 1.00 91.88 169 ASP A C 1
ATOM 1321 O O . ASP A 1 169 ? -6.064 11.098 10.850 1.00 91.88 169 ASP A O 1
ATOM 1325 N N . PRO A 1 170 ? -6.622 12.969 11.979 1.00 87.81 170 PRO A N 1
ATOM 1326 C CA . PRO A 1 170 ? -5.481 12.926 12.880 1.00 87.81 170 PRO A CA 1
ATOM 1327 C C . PRO A 1 170 ? -5.389 11.665 13.768 1.00 87.81 170 PRO A C 1
ATOM 1329 O O . PRO A 1 170 ? -4.372 11.454 14.448 1.00 87.81 170 PRO A O 1
ATOM 1332 N N . SER A 1 171 ? -6.417 10.817 13.802 1.00 86.56 171 SER A N 1
ATOM 1333 C CA . SER A 1 171 ? -6.386 9.541 14.518 1.00 86.56 171 SER A CA 1
ATOM 1334 C C . SER A 1 171 ? -5.737 8.409 13.710 1.00 86.56 171 SER A C 1
ATOM 1336 O O . SER A 1 171 ? -5.193 7.482 14.319 1.00 86.56 171 SER A O 1
ATOM 1338 N N . VAL A 1 172 ? -5.708 8.507 12.374 1.00 92.00 172 VAL A N 1
ATOM 1339 C CA . VAL A 1 172 ? -5.026 7.540 11.502 1.00 92.00 172 VAL A CA 1
ATOM 1340 C C . VAL A 1 172 ? -3.521 7.606 11.759 1.00 92.00 172 VAL A C 1
ATOM 1342 O O . VAL A 1 172 ? -2.943 8.686 11.860 1.00 92.00 172 VAL A O 1
ATOM 1345 N N . ARG A 1 173 ? -2.867 6.453 11.887 1.00 92.44 173 ARG A N 1
ATOM 1346 C CA . ARG A 1 173 ? -1.403 6.338 11.986 1.00 92.44 173 ARG A CA 1
ATOM 1347 C C . ARG A 1 173 ? -0.852 5.849 10.657 1.00 92.44 173 ARG A C 1
ATOM 1349 O O . ARG A 1 173 ? -1.417 4.920 10.089 1.00 92.44 173 ARG A O 1
ATOM 1356 N N . VAL A 1 174 ? 0.239 6.436 10.172 1.00 94.88 174 VAL A N 1
ATOM 1357 C CA . VAL A 1 174 ? 0.866 6.024 8.909 1.00 94.88 174 VAL A CA 1
ATOM 1358 C C . VAL A 1 174 ? 2.238 5.430 9.193 1.00 94.88 174 VAL A C 1
ATOM 1360 O O . VAL A 1 174 ? 3.087 6.090 9.788 1.00 94.88 174 VAL A O 1
ATOM 1363 N N . TRP A 1 175 ? 2.474 4.193 8.764 1.00 94.06 175 TRP A N 1
ATOM 1364 C CA . TRP A 1 175 ? 3.726 3.470 8.993 1.00 94.06 175 TRP A CA 1
ATOM 1365 C C . TRP A 1 175 ? 4.339 3.014 7.670 1.00 94.06 175 TRP A C 1
ATOM 1367 O O . TRP A 1 175 ? 3.771 2.179 6.970 1.00 94.06 175 TRP A O 1
ATOM 1377 N N . ALA A 1 176 ? 5.510 3.552 7.338 1.00 93.38 176 ALA A N 1
ATOM 1378 C CA . ALA A 1 176 ? 6.321 3.082 6.217 1.00 93.38 176 ALA A CA 1
ATOM 1379 C C . ALA A 1 176 ? 7.206 1.902 6.639 1.00 93.38 176 ALA A C 1
ATOM 1381 O O . ALA A 1 176 ? 7.590 1.804 7.808 1.00 93.38 176 ALA A O 1
ATOM 1382 N N . ALA A 1 177 ? 7.574 1.040 5.689 1.00 92.88 177 ALA A N 1
ATOM 1383 C CA . ALA A 1 177 ? 8.418 -0.128 5.960 1.00 92.88 177 ALA A CA 1
ATOM 1384 C C . ALA A 1 177 ? 9.820 0.258 6.468 1.00 92.88 177 ALA A C 1
ATOM 1386 O O . ALA A 1 177 ? 10.411 -0.454 7.278 1.00 92.88 177 ALA A O 1
ATOM 1387 N N . HIS A 1 178 ? 10.321 1.419 6.037 1.00 89.44 178 HIS A N 1
ATOM 1388 C CA . HIS A 1 178 ? 11.653 1.932 6.364 1.00 89.44 178 HIS A CA 1
ATOM 1389 C C . HIS A 1 178 ? 11.637 3.112 7.348 1.00 89.44 178 HIS A C 1
ATOM 1391 O O . HIS A 1 178 ? 12.594 3.887 7.418 1.00 89.44 178 HIS A O 1
ATOM 1397 N N . ALA A 1 179 ? 10.562 3.266 8.126 1.00 82.00 179 ALA A N 1
ATOM 1398 C CA . ALA A 1 179 ? 10.502 4.288 9.163 1.00 82.00 179 ALA A CA 1
ATOM 1399 C C . ALA A 1 179 ? 11.434 3.938 10.339 1.00 82.00 179 ALA A C 1
ATOM 1401 O O . ALA A 1 179 ? 11.418 2.823 10.853 1.00 82.00 179 ALA A O 1
ATOM 1402 N N . GLY A 1 180 ? 12.217 4.915 10.813 1.00 77.62 180 GLY A N 1
ATOM 1403 C CA . GLY A 1 180 ? 13.070 4.744 11.999 1.00 77.62 180 GLY A CA 1
ATOM 1404 C C . GLY A 1 180 ? 12.290 4.611 13.316 1.00 77.62 180 GLY A C 1
ATOM 1405 O O . GLY A 1 180 ? 12.848 4.186 14.325 1.00 77.62 180 GLY A O 1
ATOM 1406 N N . SER A 1 181 ? 11.005 4.971 13.318 1.00 76.19 181 SER A N 1
ATOM 1407 C CA . SER A 1 181 ? 10.080 4.796 14.436 1.00 76.19 181 SER A CA 1
ATOM 1408 C C . SER A 1 181 ? 8.637 4.733 13.928 1.00 76.19 181 SER A C 1
ATOM 1410 O O . SER A 1 181 ? 8.301 5.334 12.907 1.00 76.19 181 SER A O 1
ATOM 1412 N N . LEU A 1 182 ? 7.776 3.997 14.638 1.00 80.25 182 LEU A N 1
ATOM 1413 C CA . LEU A 1 182 ? 6.346 3.921 14.327 1.00 80.25 182 LEU A CA 1
ATOM 1414 C C . LEU A 1 182 ? 5.576 4.989 15.115 1.00 80.25 182 LEU A C 1
ATOM 1416 O O . LEU A 1 182 ? 5.771 5.145 16.325 1.00 80.25 182 LEU A O 1
ATOM 1420 N N . GLU A 1 183 ? 4.662 5.706 14.456 1.00 82.12 183 GLU A N 1
ATOM 1421 C CA . GLU A 1 183 ? 3.750 6.621 15.151 1.00 82.12 183 GLU A CA 1
ATOM 1422 C C . GLU A 1 183 ? 2.921 5.852 16.192 1.00 82.12 183 GLU A C 1
ATOM 1424 O O . GLU A 1 183 ? 2.251 4.877 15.854 1.00 82.12 183 GLU A O 1
ATOM 1429 N N . GLY A 1 184 ? 2.923 6.301 17.449 1.00 73.06 184 GLY A N 1
ATOM 1430 C CA . GLY A 1 184 ? 2.137 5.665 18.513 1.00 73.06 184 GLY A CA 1
ATOM 1431 C C . GLY A 1 184 ? 2.643 4.283 18.951 1.00 73.06 184 GLY A C 1
ATOM 1432 O O . GLY A 1 184 ? 1.884 3.556 19.582 1.00 73.06 184 GLY A O 1
ATOM 1433 N N . TYR A 1 185 ? 3.898 3.913 18.651 1.00 66.38 185 TYR A N 1
ATOM 1434 C CA . TYR A 1 185 ? 4.499 2.605 18.985 1.00 66.38 185 TYR A CA 1
ATOM 1435 C C . TYR A 1 185 ? 4.306 2.159 20.449 1.00 66.38 185 TYR A C 1
ATOM 1437 O O . TYR A 1 185 ? 4.204 0.971 20.729 1.00 66.38 185 TYR A O 1
ATOM 1445 N N . TRP A 1 186 ? 4.202 3.103 21.385 1.00 60.38 186 TRP A N 1
ATOM 1446 C CA . TRP A 1 186 ? 4.044 2.830 22.818 1.00 60.38 186 TRP A CA 1
ATOM 1447 C C . TRP A 1 186 ? 2.584 2.665 23.279 1.00 60.38 186 TRP A C 1
ATOM 1449 O O . TRP A 1 186 ? 2.328 2.557 24.475 1.00 60.38 186 TRP A O 1
ATOM 1459 N N . GLU A 1 187 ? 1.621 2.668 22.353 1.00 66.31 187 GLU A N 1
ATOM 1460 C CA . GLU A 1 187 ? 0.181 2.686 22.656 1.00 66.31 187 GLU A CA 1
ATOM 1461 C C . GLU A 1 187 ? -0.554 1.363 22.328 1.00 66.31 187 GLU A C 1
ATOM 1463 O O . GLU A 1 187 ? -1.780 1.297 22.470 1.00 66.31 187 GLU A O 1
ATOM 1468 N N . PHE A 1 188 ? 0.166 0.309 21.912 1.00 60.34 188 PHE A N 1
ATOM 1469 C CA . PHE A 1 188 ? -0.377 -1.034 21.630 1.00 60.34 188 PHE A CA 1
ATOM 1470 C C . PHE A 1 188 ? -0.095 -2.000 22.797 1.00 60.34 188 PHE A C 1
ATOM 1472 O O . PHE A 1 188 ? 0.961 -1.921 23.419 1.00 60.34 188 PHE A O 1
ATOM 1479 N N . SER A 1 189 ? -1.032 -2.897 23.133 1.00 56.84 189 SER A N 1
ATOM 1480 C CA . SER A 1 189 ? -0.840 -3.891 24.206 1.00 56.84 189 SER A CA 1
ATOM 1481 C C . SER A 1 189 ? 0.139 -4.996 23.792 1.00 56.84 189 SER A C 1
ATOM 1483 O O . SER A 1 189 ? 0.033 -5.507 22.677 1.00 56.84 189 SER A O 1
ATOM 1485 N N . SER A 1 190 ? 1.028 -5.394 24.708 1.00 54.00 190 SER A N 1
ATOM 1486 C CA . SER A 1 190 ? 1.709 -6.700 24.698 1.00 54.00 190 SER A CA 1
ATOM 1487 C C . SER A 1 190 ? 0.744 -7.852 24.948 1.00 54.00 190 SER A C 1
ATOM 1489 O O . SER A 1 190 ? -0.184 -7.628 25.760 1.00 54.00 190 SER A O 1
#

Organism: Aspergillus flavus (strain ATCC 200026 / FGSC A1120 / IAM 13836 / NRRL 3357 / JCM 12722 / SRRC 167) (NCBI:txid332952)

Radius of gyration: 17.55 Å; chains: 1; bounding box: 40×44×44 Å

Sequence (190 aa):
MQKLSFDTTPNATFLCGTGTLAIMKEDGYWSDNKKSEYDEKIWDPKRSELPIKELPASTACSSLPQKVKGGKLGIFEKALDFFGDGSFFLVDSPGHLAGNISALFRTRSRDGEPRWIFLAGDCFHPHHFVHYPEAPFGDILIAPSGCIHVDPEAARETIRKISALRESDPSVRVWAAHAGSLEGYWEFSS

pLDDT: mean 82.99, std 12.92, range [44.69, 98.38]

Secondary structure (DSSP, 8-state):
-PPPP-TT-TT--EEE-TTHHHHHHHTT-STT-TT--S-HHHH-TTT-SS-EEEPPSSS-GGGS-TT-EEEEETTEEEEEESSSSSSEEEEE--SSSTT-EEEEEEEE-TTS-EEEEEEEETS-SSGGGGT-TTSPPP--TTSTTS-S-SSHHHHHHHHHHHHHHHHH-TT-EEEETT-SS-TTGGGS--